Protein AF-A0A949RMT4-F1 (afdb_monomer_lite)

Sequence (188 aa):
MAARWTTPDASTPVYKAIRMYRNYDGAKSTFGETSVSAAGPNPDDVSVFASTRAYDGALTVMVISKYTGGNTPVTVNLEHFAASGAARVYQLSASNAITRLADVTVSGGTLSTVAPSPSVTLFIVPPASRCDCNRDGAVNVLDVQRLVNVVLGVSPPLGTEDLNRDGRADVVDLQMLVNVVLGGTCPE

Foldseek 3Di:
DDQDPDQDDCQALVNQVVCQAQPLPVPRDGAADAWDDDDDPDVCQKDKTWHAHPPQRKIKIKIWGADAFDKDKDKDAADPFAFFAWWWKWKDDPVSDTDTDDTFGQDPRMTIDIHGPGMIMMTTTGGDALCPQVRNRDLAVVSLVSLVCCQVVVDPGPPSQPQVPPPDRHVVSSVQSVVVNVPDDRDD

pLDDT: mean 93.49, std 5.09, range [68.38, 98.62]

Radius of gyration: 19.49 Å; chains: 1; bounding box: 44×31×62 Å

Structure (mmCIF, N/CA/C/O backbone):
data_AF-A0A949RMT4-F1
#
_entry.id   AF-A0A949RMT4-F1
#
loop_
_atom_site.group_PDB
_atom_site.id
_atom_site.type_symbol
_atom_site.label_atom_id
_atom_site.label_alt_id
_atom_site.label_comp_id
_atom_site.label_asym_id
_atom_site.label_entity_id
_atom_site.label_seq_id
_atom_site.pdbx_PDB_ins_code
_atom_site.Cartn_x
_atom_site.Cartn_y
_atom_site.Cartn_z
_atom_site.occupancy
_atom_site.B_iso_or_equiv
_atom_site.auth_seq_id
_atom_site.auth_comp_id
_atom_site.auth_asym_id
_atom_site.auth_atom_id
_atom_site.pdbx_PDB_model_num
ATOM 1 N N . MET A 1 1 ? -10.894 0.781 -23.434 1.00 93.06 1 MET A N 1
ATOM 2 C CA . MET A 1 1 ? -10.212 -0.534 -23.512 1.00 93.06 1 MET A CA 1
ATOM 3 C C . MET A 1 1 ? -8.874 -0.350 -24.216 1.00 93.06 1 MET A C 1
ATOM 5 O O . MET A 1 1 ? -8.796 0.514 -25.078 1.00 93.06 1 MET A O 1
ATOM 9 N N . ALA A 1 2 ? -7.850 -1.130 -23.861 1.00 96.94 2 ALA A N 1
ATOM 10 C CA . ALA A 1 2 ? -6.554 -1.157 -24.545 1.00 96.94 2 ALA A CA 1
ATOM 11 C C . ALA A 1 2 ? -6.022 -2.600 -24.605 1.00 96.94 2 ALA A C 1
ATOM 13 O O . ALA A 1 2 ? -6.287 -3.382 -23.692 1.00 96.94 2 ALA A O 1
ATOM 14 N N . ALA A 1 3 ? -5.271 -2.944 -25.654 1.00 97.06 3 ALA A N 1
ATOM 15 C CA . ALA A 1 3 ? -4.616 -4.242 -25.814 1.00 97.06 3 ALA A CA 1
ATOM 16 C C . ALA A 1 3 ? -3.168 -4.035 -26.279 1.00 97.06 3 ALA A C 1
ATOM 18 O O . ALA A 1 3 ? -2.927 -3.383 -27.294 1.00 97.06 3 ALA A O 1
ATOM 19 N N . ARG A 1 4 ? -2.197 -4.574 -25.531 1.00 97.38 4 ARG A N 1
ATOM 20 C CA . ARG A 1 4 ? -0.781 -4.541 -25.926 1.00 97.38 4 ARG A CA 1
ATOM 21 C C . ARG A 1 4 ? -0.531 -5.572 -27.026 1.00 97.38 4 ARG A C 1
ATOM 23 O O . ARG A 1 4 ? -0.957 -6.717 -26.901 1.00 97.38 4 ARG A O 1
ATOM 30 N N . TRP A 1 5 ? 0.230 -5.191 -28.046 1.00 96.19 5 TRP A N 1
ATOM 31 C CA . TRP A 1 5 ? 0.699 -6.102 -29.086 1.00 96.19 5 TRP A CA 1
ATOM 32 C C . TRP A 1 5 ? 2.196 -6.402 -28.909 1.00 96.19 5 TRP A C 1
ATOM 34 O O . TRP A 1 5 ? 3.019 -5.503 -29.048 1.00 96.19 5 TRP A O 1
ATOM 44 N N . THR A 1 6 ? 2.638 -7.617 -28.584 1.00 96.56 6 THR A N 1
ATOM 45 C CA . THR A 1 6 ? 1.933 -8.833 -28.120 1.00 96.56 6 THR A CA 1
ATOM 46 C C . THR A 1 6 ? 2.068 -8.986 -26.591 1.00 96.56 6 THR A C 1
ATOM 48 O O . THR A 1 6 ? 2.342 -8.010 -25.887 1.00 96.56 6 THR A O 1
ATOM 51 N N . THR A 1 7 ? 1.887 -10.187 -26.031 1.00 97.81 7 THR A N 1
ATOM 52 C CA . THR A 1 7 ? 2.234 -10.476 -24.628 1.00 97.81 7 THR A CA 1
ATOM 53 C C . THR A 1 7 ? 3.760 -10.458 -24.449 1.00 97.81 7 THR A C 1
ATOM 55 O O . THR A 1 7 ? 4.452 -11.182 -25.163 1.00 97.81 7 THR A O 1
ATOM 58 N N . PRO A 1 8 ? 4.316 -9.644 -23.531 1.00 98.06 8 PRO A N 1
ATOM 59 C CA . PRO A 1 8 ? 5.750 -9.648 -23.258 1.00 98.06 8 PRO A CA 1
ATOM 60 C C . PRO A 1 8 ? 6.163 -10.946 -22.555 1.00 98.06 8 PRO A C 1
ATOM 62 O O . PRO A 1 8 ? 5.409 -11.476 -21.739 1.00 98.06 8 PRO A O 1
ATOM 65 N N . ASP A 1 9 ? 7.377 -11.420 -22.829 1.00 98.19 9 ASP A N 1
ATOM 66 C CA . ASP A 1 9 ? 7.942 -12.588 -22.153 1.00 98.19 9 ASP A CA 1
ATOM 67 C C . ASP A 1 9 ? 8.062 -12.355 -20.634 1.00 98.19 9 ASP A C 1
ATOM 69 O O . ASP A 1 9 ? 8.428 -11.260 -20.187 1.00 98.19 9 ASP A O 1
ATOM 73 N N . ALA A 1 10 ? 7.762 -13.385 -19.836 1.00 97.25 10 ALA A N 1
ATOM 74 C CA . ALA A 1 10 ? 7.684 -13.295 -18.378 1.00 97.25 10 ALA A CA 1
ATOM 75 C C . ALA A 1 10 ? 9.013 -12.902 -17.708 1.00 97.25 10 ALA A C 1
ATOM 77 O O . ALA A 1 10 ? 9.020 -12.304 -16.624 1.00 97.25 10 ALA A O 1
ATOM 78 N N . SER A 1 11 ? 10.142 -13.192 -18.358 1.00 97.56 11 SER A N 1
ATOM 79 C CA . SER A 1 11 ? 11.469 -12.815 -17.875 1.00 97.56 11 SER A CA 1
ATOM 80 C C . SER A 1 11 ? 11.742 -11.314 -17.996 1.00 97.56 11 SER A C 1
ATOM 82 O O . SER A 1 11 ? 12.618 -10.808 -17.303 1.00 97.56 11 SER A O 1
ATOM 84 N N . THR A 1 12 ? 10.973 -10.561 -18.788 1.00 98.06 12 THR A N 1
ATOM 85 C CA . THR A 1 12 ? 11.257 -9.147 -19.089 1.00 98.06 12 THR A CA 1
ATOM 86 C C . THR A 1 12 ? 10.773 -8.178 -18.001 1.00 98.06 12 THR A C 1
ATOM 88 O O . THR A 1 12 ? 9.805 -8.470 -17.287 1.00 98.06 12 THR A O 1
ATOM 91 N N . PRO A 1 13 ? 11.375 -6.977 -17.897 1.00 97.44 13 PRO A N 1
ATOM 92 C CA . PRO A 1 13 ? 10.864 -5.920 -17.025 1.00 97.44 13 PRO A CA 1
ATOM 93 C C . PRO A 1 13 ? 9.514 -5.377 -17.508 1.00 97.44 13 PRO A C 1
ATOM 95 O O . PRO A 1 13 ? 8.712 -4.937 -16.694 1.00 97.44 13 PRO A O 1
ATOM 98 N N . VAL A 1 14 ? 9.202 -5.467 -18.807 1.00 97.75 14 VAL A N 1
ATOM 99 C CA . VAL A 1 14 ? 7.908 -5.023 -19.356 1.00 97.75 14 VAL A CA 1
ATOM 100 C C . VAL A 1 14 ? 6.756 -5.878 -18.825 1.00 97.75 14 VAL A C 1
ATOM 102 O O . VAL A 1 14 ? 5.723 -5.343 -18.423 1.00 97.75 14 VAL A O 1
ATOM 105 N N . TYR A 1 15 ? 6.936 -7.201 -18.760 1.00 98.50 15 TYR A N 1
ATOM 106 C CA . TYR A 1 15 ? 5.961 -8.090 -18.124 1.00 98.50 15 TYR A CA 1
ATOM 107 C C . TYR A 1 15 ? 5.759 -7.736 -16.645 1.00 98.50 15 TYR A C 1
ATOM 109 O O . TYR A 1 15 ? 4.629 -7.665 -16.157 1.00 98.50 15 TYR A O 1
ATOM 117 N N . LYS A 1 16 ? 6.854 -7.438 -15.936 1.00 98.56 16 LYS A N 1
ATOM 118 C CA . LYS A 1 16 ? 6.811 -7.051 -14.521 1.00 98.56 16 LYS A CA 1
ATOM 119 C C . LYS A 1 16 ? 6.171 -5.680 -14.305 1.00 98.56 16 LYS A C 1
ATOM 121 O O . LYS A 1 16 ? 5.416 -5.531 -13.355 1.00 98.56 16 LYS A O 1
ATOM 126 N N . ALA A 1 17 ? 6.364 -4.724 -15.210 1.00 98.19 17 ALA A N 1
ATOM 127 C CA . ALA A 1 17 ? 5.697 -3.425 -15.159 1.00 98.19 17 ALA A CA 1
ATOM 128 C C . ALA A 1 17 ? 4.166 -3.565 -15.250 1.00 98.19 17 ALA A C 1
ATOM 130 O O . ALA A 1 17 ? 3.442 -2.916 -14.502 1.00 98.19 17 ALA A O 1
ATOM 131 N N . ILE A 1 18 ? 3.656 -4.474 -16.090 1.00 98.44 18 ILE A N 1
ATOM 132 C CA . ILE A 1 18 ? 2.216 -4.787 -16.131 1.00 98.44 18 ILE A CA 1
ATOM 133 C C . ILE A 1 18 ? 1.780 -5.485 -14.833 1.00 98.44 18 ILE A C 1
ATOM 135 O O . ILE A 1 18 ? 0.721 -5.170 -14.282 1.00 98.44 18 ILE A O 1
ATOM 139 N N . ARG A 1 19 ? 2.602 -6.398 -14.295 1.00 98.38 19 ARG A N 1
ATOM 140 C CA . ARG A 1 19 ? 2.330 -7.019 -12.989 1.00 98.38 19 ARG A CA 1
ATOM 141 C C . ARG A 1 19 ? 2.292 -6.012 -11.844 1.00 98.38 19 ARG A C 1
ATOM 143 O O . ARG A 1 19 ? 1.463 -6.212 -10.967 1.00 98.38 19 ARG A O 1
ATOM 150 N N . MET A 1 20 ? 3.067 -4.925 -11.865 1.00 98.56 20 MET A N 1
ATOM 151 C CA . MET A 1 20 ? 2.977 -3.875 -10.835 1.00 98.56 20 MET A CA 1
ATOM 152 C C . MET A 1 20 ? 1.542 -3.341 -10.673 1.00 98.56 20 MET A C 1
ATOM 154 O O . MET A 1 20 ? 1.135 -3.017 -9.565 1.00 98.56 20 MET A O 1
ATOM 158 N N . TYR A 1 21 ? 0.737 -3.324 -11.741 1.00 98.62 21 TYR A N 1
ATOM 159 C CA . TYR A 1 21 ? -0.667 -2.901 -11.678 1.00 98.62 21 TYR A CA 1
ATOM 160 C C . TYR A 1 21 ? -1.663 -4.024 -11.360 1.00 98.62 21 TYR A C 1
ATOM 162 O O . TYR A 1 21 ? -2.781 -3.751 -10.925 1.00 98.62 21 TYR A O 1
ATOM 170 N N . ARG A 1 22 ? -1.325 -5.287 -11.636 1.00 98.12 22 ARG A N 1
ATOM 171 C CA . ARG A 1 22 ? -2.319 -6.380 -11.705 1.00 98.12 22 ARG A CA 1
ATOM 172 C C . ARG A 1 22 ? -2.001 -7.604 -10.851 1.00 98.12 22 ARG A C 1
ATOM 174 O O . ARG A 1 22 ? -2.862 -8.470 -10.729 1.00 98.12 22 ARG A O 1
ATOM 181 N N . ASN A 1 23 ? -0.772 -7.727 -10.357 1.00 98.31 23 ASN A N 1
ATOM 182 C CA . ASN A 1 23 ? -0.299 -8.840 -9.538 1.00 98.31 23 ASN A CA 1
ATOM 183 C C . ASN A 1 23 ? 1.094 -8.531 -8.945 1.00 98.31 23 ASN A C 1
ATOM 185 O O . ASN A 1 23 ? 2.072 -9.232 -9.241 1.00 98.31 23 ASN A O 1
ATOM 189 N N . TYR A 1 24 ? 1.211 -7.438 -8.187 1.00 98.06 24 TYR A N 1
ATOM 190 C CA . TYR A 1 24 ? 2.506 -6.958 -7.683 1.00 98.06 24 TYR A CA 1
ATOM 191 C C . TYR A 1 24 ? 3.092 -7.861 -6.585 1.00 98.06 24 TYR A C 1
ATOM 193 O O . TYR A 1 24 ? 4.302 -7.888 -6.390 1.00 98.06 24 TYR A O 1
ATOM 201 N N . ASP A 1 25 ? 2.252 -8.631 -5.894 1.00 97.75 25 ASP A N 1
ATOM 202 C CA . ASP A 1 25 ? 2.615 -9.482 -4.757 1.00 97.75 25 ASP A CA 1
ATOM 203 C C . ASP A 1 25 ? 2.610 -10.986 -5.073 1.00 97.75 25 ASP A C 1
ATOM 205 O O . ASP A 1 25 ? 2.971 -11.797 -4.226 1.00 97.75 25 ASP A O 1
ATOM 209 N N . GLY A 1 26 ? 2.196 -11.382 -6.279 1.00 97.25 26 GLY A N 1
ATOM 210 C CA . GLY A 1 26 ? 1.993 -12.789 -6.636 1.00 97.25 26 GLY A CA 1
ATOM 211 C C . GLY A 1 26 ? 0.638 -13.361 -6.196 1.00 97.25 26 GLY A C 1
ATOM 212 O O . GLY A 1 26 ? 0.245 -14.403 -6.721 1.00 97.25 26 GLY A O 1
ATOM 213 N N . ALA A 1 27 ? -0.103 -12.662 -5.333 1.00 97.50 27 ALA A N 1
ATOM 214 C CA . ALA A 1 27 ? -1.411 -13.049 -4.805 1.00 97.50 27 ALA A CA 1
ATOM 215 C C . ALA A 1 27 ? -2.586 -12.390 -5.552 1.00 97.50 27 ALA A C 1
ATOM 217 O O . ALA A 1 27 ? -3.735 -12.517 -5.137 1.00 97.50 27 ALA A O 1
ATOM 218 N N . LYS A 1 28 ? -2.312 -11.751 -6.700 1.00 96.94 28 LYS A N 1
ATOM 219 C CA . LYS A 1 28 ? -3.282 -11.041 -7.553 1.00 96.94 28 LYS A CA 1
ATOM 220 C C . LYS A 1 28 ? -3.857 -9.771 -6.924 1.00 96.94 28 LYS A C 1
ATOM 222 O O . LYS A 1 28 ? -4.884 -9.296 -7.404 1.00 96.94 28 LYS A O 1
ATOM 227 N N . SER A 1 29 ? -3.189 -9.181 -5.932 1.00 97.62 29 SER A N 1
ATOM 228 C CA . SER A 1 29 ? -3.526 -7.815 -5.532 1.00 97.62 29 SER A CA 1
ATOM 229 C C . SER A 1 29 ? -3.230 -6.845 -6.677 1.00 97.62 29 SER A C 1
ATOM 231 O O . SER A 1 29 ? -2.297 -7.040 -7.469 1.00 97.62 29 SER A O 1
ATOM 233 N N . THR A 1 30 ? -4.040 -5.793 -6.783 1.00 98.12 30 THR A N 1
ATOM 234 C CA . THR A 1 30 ? -4.034 -4.889 -7.940 1.00 98.12 30 THR A CA 1
ATOM 235 C C . THR A 1 30 ? -3.900 -3.436 -7.516 1.00 98.12 30 THR A C 1
ATOM 237 O O . THR A 1 30 ? -4.178 -3.083 -6.374 1.00 98.12 30 THR A O 1
ATOM 240 N N . PHE A 1 31 ? -3.506 -2.577 -8.449 1.00 98.50 31 PHE A N 1
ATOM 241 C CA . PHE A 1 31 ? -3.733 -1.138 -8.334 1.00 98.50 31 PHE A CA 1
ATOM 242 C C . PHE A 1 31 ? -5.235 -0.853 -8.153 1.00 98.50 31 PHE A C 1
ATOM 244 O O . PHE A 1 31 ? -6.064 -1.695 -8.527 1.00 98.50 31 PHE A O 1
ATOM 251 N N . GLY A 1 32 ? -5.569 0.291 -7.560 1.00 98.00 32 GLY A N 1
ATOM 252 C CA . GLY A 1 32 ? -6.955 0.713 -7.370 1.00 98.00 32 GLY A CA 1
ATOM 253 C C . GLY A 1 32 ? -7.668 1.027 -8.687 1.00 98.00 32 GLY A C 1
ATOM 254 O O . GLY A 1 32 ? -7.055 1.310 -9.719 1.00 98.00 32 GLY A O 1
ATOM 255 N N . GLU A 1 33 ? -8.990 0.929 -8.653 1.00 97.94 33 GLU A N 1
ATOM 256 C CA . GLU A 1 33 ? -9.868 1.116 -9.808 1.00 97.94 33 GLU A CA 1
ATOM 257 C C . GLU A 1 33 ? -10.418 2.542 -9.942 1.00 97.94 33 GLU A C 1
ATOM 259 O O . GLU A 1 33 ? -10.823 2.930 -11.038 1.00 97.94 33 GLU A O 1
ATOM 264 N N . THR A 1 34 ? -10.383 3.343 -8.872 1.00 98.25 34 THR A N 1
ATOM 265 C CA . THR A 1 34 ? -10.874 4.727 -8.887 1.00 98.25 34 THR A CA 1
ATOM 266 C C . THR A 1 34 ? -9.702 5.701 -8.900 1.00 98.25 34 THR A C 1
ATOM 268 O O . THR A 1 34 ? -9.051 5.919 -7.882 1.00 98.25 34 THR A O 1
ATOM 271 N N . SER A 1 35 ? -9.405 6.287 -10.062 1.00 98.44 35 SER A N 1
ATOM 272 C CA . SER A 1 35 ? -8.315 7.262 -10.201 1.00 98.44 35 SER A CA 1
ATOM 273 C C . SER A 1 35 ? -8.563 8.497 -9.335 1.00 98.44 35 SER A C 1
ATOM 275 O O . SER A 1 35 ? -9.662 9.047 -9.335 1.00 98.44 35 SER A O 1
ATOM 277 N N . VAL A 1 36 ? -7.514 8.975 -8.670 1.00 98.38 36 VAL A N 1
ATOM 278 C CA . VAL A 1 36 ? -7.513 10.254 -7.945 1.00 98.38 36 VAL A CA 1
ATOM 279 C C . VAL A 1 36 ? -6.396 11.154 -8.471 1.00 98.38 36 VAL A C 1
ATOM 281 O O . VAL A 1 36 ? -5.530 10.705 -9.223 1.00 98.38 36 VAL A O 1
ATOM 284 N N . SER A 1 37 ? -6.441 12.441 -8.122 1.00 98.06 37 SER A N 1
ATOM 285 C CA . SER A 1 37 ? -5.422 13.403 -8.554 1.00 98.06 37 SER A CA 1
ATOM 286 C C . SER A 1 37 ? -4.042 13.010 -8.019 1.00 98.06 37 SER A C 1
ATOM 288 O O . SER A 1 37 ? -3.888 12.731 -6.832 1.00 98.06 37 SER A O 1
ATOM 290 N N . ALA A 1 38 ? -3.041 13.005 -8.897 1.00 97.56 38 ALA A N 1
ATOM 291 C CA . ALA A 1 38 ? -1.638 12.839 -8.547 1.00 97.56 38 ALA A CA 1
ATOM 292 C C . ALA A 1 38 ? -0.798 13.753 -9.440 1.00 97.56 38 ALA A C 1
ATOM 294 O O . ALA A 1 38 ? -0.887 13.682 -10.666 1.00 97.56 38 ALA A O 1
ATOM 295 N N . ALA A 1 39 ? 0.018 14.602 -8.824 1.00 95.12 39 ALA A N 1
ATOM 296 C CA . ALA A 1 39 ? 0.906 15.523 -9.519 1.00 95.12 39 ALA A CA 1
ATOM 297 C C . ALA A 1 39 ? 2.355 15.284 -9.084 1.00 95.12 39 ALA A C 1
ATOM 299 O O . ALA A 1 39 ? 2.635 15.056 -7.909 1.00 95.12 39 ALA A O 1
ATOM 300 N N . GLY A 1 40 ? 3.271 15.332 -10.050 1.00 90.25 40 GLY A N 1
A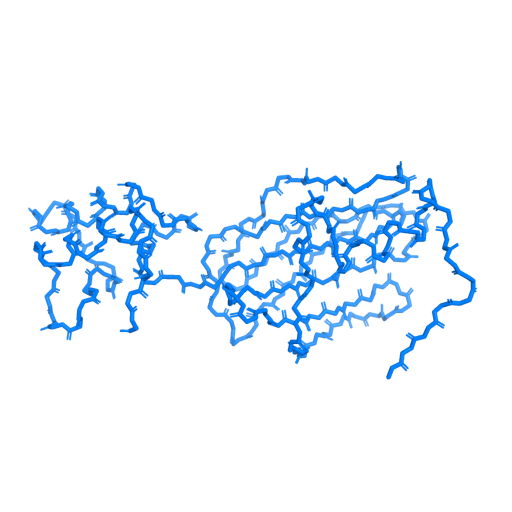TOM 301 C CA . GLY A 1 40 ? 4.716 15.298 -9.836 1.00 90.25 40 GLY A CA 1
ATOM 302 C C . GLY A 1 40 ? 5.378 16.553 -10.416 1.00 90.25 40 GLY A C 1
ATOM 303 O O . GLY A 1 40 ? 4.739 17.271 -11.184 1.00 90.25 40 GLY A O 1
ATOM 304 N N . PRO A 1 41 ? 6.649 16.829 -10.076 1.00 89.44 41 PRO A N 1
ATOM 305 C CA . PRO A 1 41 ? 7.330 18.058 -10.486 1.00 89.44 41 PRO A CA 1
ATOM 306 C C . PRO A 1 41 ? 7.597 18.122 -11.998 1.00 89.44 41 PRO A C 1
ATOM 308 O O . PRO A 1 41 ? 7.384 19.163 -12.612 1.00 89.44 41 PRO A O 1
ATOM 311 N N . ASN A 1 42 ? 8.049 17.014 -12.597 1.00 94.00 42 ASN A N 1
ATOM 312 C CA . ASN A 1 42 ? 8.307 16.893 -14.030 1.00 94.00 42 ASN A CA 1
ATOM 313 C C . ASN A 1 42 ? 8.039 15.447 -14.494 1.00 94.00 42 ASN A C 1
ATOM 315 O O . ASN A 1 42 ? 8.778 14.550 -14.080 1.00 94.00 42 ASN A O 1
ATOM 319 N N . PRO A 1 43 ? 7.035 15.187 -15.355 1.00 94.69 43 PRO A N 1
ATOM 320 C CA . PRO A 1 43 ? 6.723 13.840 -15.830 1.00 94.69 43 PRO A CA 1
ATOM 321 C C . PRO A 1 43 ? 7.824 13.207 -16.688 1.00 94.69 43 PRO A C 1
ATOM 323 O O . PRO A 1 43 ? 7.824 11.977 -16.812 1.00 94.69 43 PRO A O 1
ATOM 326 N N . ASP A 1 44 ? 8.750 13.990 -17.251 1.00 94.25 44 ASP A N 1
ATOM 327 C CA . ASP A 1 44 ? 9.900 13.469 -18.003 1.00 94.25 44 ASP A CA 1
ATOM 328 C C . ASP A 1 44 ? 10.908 12.768 -17.087 1.00 94.25 44 ASP A C 1
ATOM 330 O O . ASP A 1 44 ? 11.480 11.750 -17.473 1.00 94.25 44 ASP A O 1
ATOM 334 N N . ASP A 1 45 ? 11.037 13.245 -15.847 1.00 93.75 45 ASP A N 1
ATOM 335 C CA . ASP A 1 45 ? 11.931 12.683 -14.833 1.00 93.75 45 ASP A CA 1
ATOM 336 C C . ASP A 1 45 ? 11.207 11.693 -13.914 1.00 93.75 45 ASP A C 1
ATOM 338 O O . ASP A 1 45 ? 11.718 10.614 -13.608 1.00 93.75 45 ASP A O 1
ATOM 342 N N . VAL A 1 46 ? 10.000 12.050 -13.461 1.00 93.75 46 VAL A N 1
ATOM 343 C CA . VAL A 1 46 ? 9.193 11.250 -12.536 1.00 93.75 46 VAL A CA 1
ATOM 344 C C . VAL A 1 46 ? 7.717 11.325 -12.908 1.00 93.75 46 VAL A C 1
ATOM 346 O O . VAL A 1 46 ? 7.094 12.380 -12.832 1.00 93.75 46 VAL A O 1
ATOM 349 N N . SER A 1 47 ? 7.114 10.186 -13.250 1.00 95.94 47 SER A N 1
ATOM 350 C CA . SER A 1 47 ? 5.658 10.089 -13.440 1.00 95.94 47 SER A CA 1
ATOM 351 C C . SER A 1 47 ? 4.987 9.497 -12.205 1.00 95.94 47 SER A C 1
ATOM 353 O O . SER A 1 47 ? 5.504 8.539 -11.629 1.00 95.94 47 SER A O 1
ATOM 355 N N . VAL A 1 48 ? 3.827 10.035 -11.824 1.00 97.19 48 VAL A N 1
ATOM 356 C CA . VAL A 1 48 ? 3.064 9.585 -10.653 1.00 97.19 48 VAL A CA 1
ATOM 357 C C . VAL A 1 48 ? 1.614 9.319 -11.042 1.00 97.19 48 VAL A C 1
ATOM 359 O O . VAL A 1 48 ? 1.020 10.095 -11.785 1.00 97.19 48 VAL A O 1
ATOM 362 N N . PHE A 1 49 ? 1.048 8.230 -10.531 1.00 98.38 49 PHE A N 1
ATOM 363 C CA . PHE A 1 49 ? -0.364 7.878 -10.683 1.00 98.38 49 PHE A CA 1
ATOM 364 C C . PHE A 1 49 ? -0.916 7.432 -9.334 1.00 98.38 49 PHE A C 1
ATOM 366 O O . PHE A 1 49 ? -0.223 6.725 -8.605 1.00 98.38 49 PHE A O 1
ATOM 373 N N . ALA A 1 50 ? -2.157 7.790 -9.010 1.00 98.50 50 ALA A N 1
ATOM 374 C CA . ALA A 1 50 ? -2.796 7.359 -7.773 1.00 98.50 50 ALA A CA 1
ATOM 375 C C . ALA A 1 50 ? -4.248 6.929 -7.997 1.00 98.50 50 ALA A C 1
ATOM 377 O O . ALA A 1 50 ? -4.947 7.451 -8.867 1.00 98.50 50 ALA A O 1
ATOM 378 N N . SER A 1 51 ? -4.705 5.977 -7.191 1.00 98.56 51 SER A N 1
ATOM 379 C CA . SER A 1 51 ? -6.091 5.510 -7.195 1.00 98.56 51 SER A CA 1
ATOM 380 C C . SER A 1 51 ? -6.494 4.952 -5.840 1.00 98.56 51 SER A C 1
ATOM 382 O O . SER A 1 51 ? -5.671 4.329 -5.168 1.00 98.56 51 SER A O 1
ATOM 384 N N . THR A 1 52 ? -7.762 5.090 -5.478 1.00 97.81 52 THR A N 1
ATOM 385 C CA . THR A 1 52 ? -8.357 4.343 -4.369 1.00 97.81 52 THR A CA 1
ATOM 386 C C . THR A 1 52 ? -8.847 2.977 -4.842 1.00 97.81 52 THR A C 1
ATOM 388 O O . THR A 1 52 ? -9.190 2.784 -6.016 1.00 97.81 52 THR A O 1
ATOM 391 N N . ARG A 1 53 ? -8.823 2.012 -3.922 1.00 96.56 53 ARG A N 1
ATOM 392 C CA . ARG A 1 53 ? -9.161 0.610 -4.162 1.00 96.56 53 ARG A CA 1
ATOM 393 C C . ARG A 1 53 ? -10.348 0.186 -3.305 1.00 96.56 53 ARG A C 1
ATOM 395 O O . ARG A 1 53 ? -10.287 0.281 -2.086 1.00 96.56 53 ARG A O 1
ATOM 402 N N . ALA A 1 54 ? -11.419 -0.299 -3.924 1.00 92.94 54 ALA A N 1
ATOM 403 C CA . ALA A 1 54 ? -12.710 -0.475 -3.260 1.00 92.94 54 ALA A CA 1
ATOM 404 C C . ALA A 1 54 ? -12.727 -1.568 -2.187 1.00 92.94 54 ALA A C 1
ATOM 406 O O . ALA A 1 54 ? -13.431 -1.425 -1.194 1.00 92.94 54 ALA A O 1
ATOM 407 N N . TYR A 1 55 ? -11.989 -2.667 -2.372 1.00 88.88 55 TYR A N 1
ATOM 408 C CA . TYR A 1 55 ? -12.131 -3.830 -1.487 1.00 88.88 55 TYR A CA 1
ATOM 409 C C . TYR A 1 55 ? -11.470 -3.656 -0.113 1.00 88.88 55 TYR A C 1
ATOM 411 O O . TYR A 1 55 ? -11.829 -4.370 0.818 1.00 88.88 55 TYR A O 1
ATOM 419 N N . ASP A 1 56 ? -10.493 -2.756 0.016 1.00 88.44 56 ASP A N 1
ATOM 420 C CA . ASP A 1 56 ? -9.789 -2.481 1.275 1.00 88.44 56 ASP A CA 1
ATOM 421 C C . ASP A 1 56 ? -9.607 -0.985 1.570 1.00 88.44 56 ASP A C 1
ATOM 423 O O . ASP A 1 56 ? -8.949 -0.620 2.542 1.00 88.44 56 ASP A O 1
ATOM 427 N N . GLY A 1 57 ? -10.166 -0.110 0.730 1.00 90.50 57 GLY A N 1
ATOM 428 C CA . GLY A 1 57 ? -10.071 1.343 0.861 1.00 90.50 57 GLY A CA 1
ATOM 429 C C . GLY A 1 57 ? -8.659 1.906 0.678 1.00 90.50 57 GLY A C 1
ATOM 430 O O . GLY A 1 57 ? -8.450 3.094 0.921 1.00 90.50 57 GLY A O 1
ATOM 431 N N . ALA A 1 58 ? -7.678 1.091 0.273 1.00 94.69 58 ALA A N 1
ATOM 432 C CA . ALA A 1 58 ? -6.292 1.529 0.184 1.00 94.69 58 ALA A CA 1
ATOM 433 C C . ALA A 1 58 ? -6.092 2.559 -0.934 1.00 94.69 58 ALA A C 1
ATOM 435 O O . ALA A 1 58 ? -6.630 2.426 -2.038 1.00 94.69 58 ALA A O 1
ATOM 436 N N . LEU A 1 59 ? -5.247 3.553 -0.670 1.00 97.50 59 LEU A N 1
ATOM 437 C CA . LEU A 1 59 ? -4.704 4.435 -1.692 1.00 97.50 59 LEU A CA 1
ATOM 438 C C . LEU A 1 59 ? -3.447 3.786 -2.275 1.00 97.50 59 LEU A C 1
ATOM 440 O O . LEU A 1 59 ? -2.448 3.581 -1.583 1.00 97.50 59 LEU A O 1
ATOM 444 N N . THR A 1 60 ? -3.481 3.464 -3.564 1.00 98.31 60 THR A N 1
ATOM 445 C CA . THR A 1 60 ? -2.319 2.952 -4.290 1.00 98.31 60 THR A CA 1
ATOM 446 C C . THR A 1 60 ? -1.662 4.078 -5.074 1.00 98.31 60 THR A C 1
ATOM 448 O O . THR A 1 60 ? -2.319 4.701 -5.906 1.00 98.31 60 THR A O 1
ATOM 451 N N . VAL A 1 61 ? -0.368 4.313 -4.851 1.00 98.25 61 VAL A N 1
ATOM 452 C CA . VAL A 1 61 ? 0.414 5.362 -5.525 1.00 98.25 61 VAL A CA 1
ATOM 453 C C . VAL A 1 61 ? 1.573 4.724 -6.282 1.00 98.25 61 VAL A C 1
ATOM 455 O O . VAL A 1 61 ? 2.435 4.084 -5.687 1.00 98.25 61 VAL A O 1
ATOM 458 N N . MET A 1 62 ? 1.599 4.894 -7.599 1.00 98.25 62 MET A N 1
ATOM 459 C CA . MET A 1 62 ? 2.678 4.449 -8.474 1.00 98.25 62 MET A CA 1
ATOM 460 C C . MET A 1 62 ? 3.612 5.622 -8.759 1.00 98.25 62 MET A C 1
ATOM 462 O O . MET A 1 62 ? 3.170 6.629 -9.301 1.00 98.25 62 MET A O 1
ATOM 466 N N . VAL A 1 63 ? 4.897 5.476 -8.450 1.00 97.00 63 VAL A N 1
ATOM 467 C CA . VAL A 1 63 ? 5.955 6.447 -8.759 1.00 97.00 63 VAL A CA 1
ATOM 468 C C . VAL A 1 63 ? 6.958 5.796 -9.705 1.00 97.00 63 VAL A C 1
ATOM 470 O O . VAL A 1 63 ? 7.510 4.738 -9.410 1.00 97.00 63 VAL A O 1
ATOM 473 N N . ILE A 1 64 ? 7.202 6.424 -10.851 1.00 96.38 64 ILE A N 1
ATOM 474 C CA . ILE A 1 64 ? 8.116 5.937 -11.887 1.00 96.38 64 ILE A CA 1
ATOM 475 C C . ILE A 1 64 ? 9.279 6.915 -11.989 1.00 96.38 64 ILE A C 1
ATOM 477 O O . ILE A 1 64 ? 9.096 8.007 -12.519 1.00 96.38 64 ILE A O 1
ATOM 481 N N . SER A 1 65 ? 10.458 6.516 -11.514 1.00 95.50 65 SER A N 1
ATOM 482 C CA . SER A 1 65 ? 11.702 7.265 -11.693 1.00 95.50 65 SER A CA 1
ATOM 483 C C . SER A 1 65 ? 12.318 6.921 -13.048 1.00 95.50 65 SER A C 1
ATOM 485 O O . SER A 1 65 ? 12.667 5.765 -13.306 1.00 95.50 65 SER A O 1
ATOM 487 N N . LYS A 1 66 ? 12.424 7.931 -13.915 1.00 95.25 66 LYS A N 1
ATOM 488 C CA . LYS A 1 66 ? 12.977 7.854 -15.277 1.00 95.25 66 LYS A CA 1
ATOM 489 C C . LYS A 1 66 ? 14.377 8.449 -15.385 1.00 95.25 66 LYS A C 1
ATOM 491 O O . LYS A 1 66 ? 14.938 8.470 -16.480 1.00 95.25 66 LYS A O 1
ATOM 496 N N . TYR A 1 67 ? 14.945 8.908 -14.269 1.00 94.00 67 TYR A N 1
ATOM 497 C CA . TYR A 1 67 ? 16.360 9.246 -14.214 1.00 94.00 67 TYR A CA 1
ATOM 498 C C . TYR A 1 67 ? 17.197 8.083 -14.773 1.00 94.00 67 TYR A C 1
ATOM 500 O O . TYR A 1 67 ? 16.780 6.923 -14.768 1.00 94.00 67 TYR A O 1
ATOM 508 N N . THR A 1 68 ? 18.388 8.403 -15.274 1.00 91.38 68 THR A N 1
ATOM 509 C CA . THR A 1 68 ? 19.321 7.424 -15.860 1.00 91.38 68 THR A CA 1
ATOM 510 C C . THR A 1 68 ? 20.505 7.103 -14.948 1.00 91.38 68 THR A C 1
ATOM 512 O O . THR A 1 68 ? 21.277 6.193 -15.239 1.00 91.38 68 THR A O 1
ATOM 515 N N . GLY A 1 69 ? 20.636 7.808 -13.819 1.00 91.62 69 GLY A N 1
ATOM 516 C CA . GLY A 1 69 ? 21.566 7.465 -12.746 1.00 91.62 69 GLY A CA 1
ATOM 517 C C . GLY A 1 69 ? 21.166 8.063 -11.399 1.00 91.62 69 GLY A C 1
ATOM 518 O O . GLY A 1 69 ? 20.280 8.914 -11.328 1.00 91.62 69 GLY A O 1
ATOM 519 N N . GLY A 1 70 ? 21.832 7.604 -10.339 1.00 90.81 70 GLY A N 1
ATOM 520 C CA . GLY A 1 70 ? 21.647 8.103 -8.977 1.00 90.81 70 GLY A CA 1
ATOM 521 C C . GLY A 1 70 ? 20.403 7.575 -8.259 1.00 90.81 70 GLY A C 1
ATOM 522 O O . GLY A 1 70 ? 19.691 6.697 -8.736 1.00 90.81 70 GLY A O 1
ATOM 523 N N . ASN A 1 71 ? 20.171 8.123 -7.072 1.00 91.75 71 ASN A N 1
ATOM 524 C CA . ASN A 1 71 ? 19.002 7.853 -6.249 1.00 91.75 71 ASN A CA 1
ATOM 525 C C . ASN A 1 71 ? 18.192 9.144 -6.123 1.00 91.75 71 ASN A C 1
ATOM 527 O O . ASN A 1 71 ? 18.763 10.206 -5.879 1.00 91.75 71 ASN A O 1
ATOM 531 N N . THR A 1 72 ? 16.874 9.045 -6.248 1.00 89.69 72 THR A N 1
ATOM 532 C CA . THR A 1 72 ? 15.963 10.188 -6.178 1.00 89.69 72 THR A CA 1
ATOM 533 C C . THR A 1 72 ? 15.209 10.143 -4.852 1.00 89.69 72 THR A C 1
ATOM 535 O O . THR A 1 72 ? 14.474 9.180 -4.613 1.00 89.69 72 THR A O 1
ATOM 538 N N . PRO A 1 73 ? 15.357 11.149 -3.973 1.00 94.25 73 PRO A N 1
ATOM 539 C CA . PRO A 1 73 ? 14.455 11.320 -2.842 1.00 94.25 73 PRO A CA 1
ATOM 540 C C . PRO A 1 73 ? 13.020 11.501 -3.344 1.00 94.25 73 PRO A C 1
ATOM 542 O O . PRO A 1 73 ? 12.762 12.320 -4.225 1.00 94.25 73 PRO A O 1
ATOM 545 N N . VAL A 1 74 ? 12.091 10.729 -2.793 1.00 93.94 74 VAL A N 1
ATOM 546 C CA . VAL A 1 74 ? 10.670 10.784 -3.131 1.00 93.94 74 VAL A CA 1
ATOM 547 C C . VAL A 1 74 ? 9.903 11.137 -1.870 1.00 93.94 74 VAL A C 1
ATOM 549 O O . VAL A 1 74 ? 9.916 10.373 -0.907 1.00 93.94 74 VAL A O 1
ATOM 552 N N . THR A 1 75 ? 9.205 12.266 -1.911 1.00 96.31 75 THR A N 1
ATOM 553 C CA . THR A 1 75 ? 8.234 12.667 -0.892 1.00 96.31 75 THR A CA 1
ATOM 554 C C . THR A 1 75 ? 6.856 12.670 -1.533 1.00 96.31 75 THR A C 1
ATOM 556 O O . THR A 1 75 ? 6.648 13.347 -2.540 1.00 96.31 75 THR A O 1
ATOM 559 N N . VAL A 1 76 ? 5.921 11.914 -0.964 1.00 96.44 76 VAL A N 1
ATOM 560 C CA . VAL A 1 76 ? 4.522 11.895 -1.400 1.00 96.44 76 VAL A CA 1
ATOM 561 C C . VAL A 1 76 ? 3.677 12.517 -0.299 1.00 96.44 76 VAL A C 1
ATOM 563 O O . VAL A 1 76 ? 3.672 12.030 0.831 1.00 96.44 76 VAL A O 1
ATOM 566 N N . ASN A 1 77 ? 2.966 13.585 -0.650 1.00 96.50 77 ASN A N 1
ATOM 567 C CA . ASN A 1 77 ? 2.005 14.247 0.223 1.00 96.50 77 ASN A CA 1
ATOM 568 C C . ASN A 1 77 ? 0.596 13.772 -0.132 1.00 96.50 77 ASN A C 1
ATOM 570 O O . ASN A 1 77 ? 0.211 13.761 -1.301 1.00 96.50 77 ASN A O 1
ATOM 574 N N . LEU A 1 78 ? -0.145 13.355 0.885 1.00 95.69 78 LEU A N 1
ATOM 575 C CA . LEU A 1 78 ? -1.493 12.821 0.806 1.00 95.69 78 LEU A CA 1
ATOM 576 C C . LEU A 1 78 ? -2.452 13.883 1.329 1.00 95.69 78 LEU A C 1
ATOM 578 O O . LEU A 1 78 ? -2.467 14.203 2.516 1.00 95.69 78 LEU A O 1
ATOM 582 N N . GLU A 1 79 ? -3.271 14.410 0.432 1.00 94.81 79 GLU A N 1
ATOM 583 C CA . GLU A 1 79 ? -4.341 15.338 0.774 1.00 94.81 79 GLU A CA 1
ATOM 584 C C . GLU A 1 79 ? -5.681 14.607 0.714 1.00 94.81 79 GLU A C 1
ATOM 586 O O . GLU A 1 79 ? -5.899 13.755 -0.149 1.00 94.81 79 GLU A O 1
ATOM 591 N N . HIS A 1 80 ? -6.580 14.925 1.648 1.00 92.38 80 HIS A N 1
ATOM 592 C CA . HIS A 1 80 ? -7.928 14.345 1.723 1.00 92.38 80 HIS A CA 1
ATOM 593 C C . HIS A 1 80 ? -7.981 12.809 1.826 1.00 92.38 80 HIS A C 1
ATOM 595 O O . HIS A 1 80 ? -9.014 12.202 1.548 1.00 92.38 80 HIS A O 1
ATOM 601 N N . PHE A 1 81 ? -6.895 12.180 2.280 1.00 93.31 81 PHE A N 1
ATOM 602 C CA . PHE A 1 81 ? -6.838 10.755 2.584 1.00 93.31 81 PHE A CA 1
ATOM 603 C C . PHE A 1 81 ? -6.295 10.558 3.999 1.00 93.31 81 PHE A C 1
ATOM 605 O O . PHE A 1 81 ? -5.123 10.821 4.273 1.00 93.31 81 PHE A O 1
ATOM 612 N N . ALA A 1 82 ? -7.154 10.102 4.910 1.00 89.12 82 ALA A N 1
ATOM 613 C CA . ALA A 1 82 ? -6.730 9.719 6.247 1.00 89.12 82 ALA A CA 1
ATOM 614 C C . ALA A 1 82 ? -6.039 8.354 6.158 1.00 89.12 82 ALA A C 1
ATOM 616 O O . ALA A 1 82 ? -6.709 7.333 6.054 1.00 89.12 82 ALA A O 1
ATOM 617 N N . ALA A 1 83 ? -4.709 8.344 6.158 1.00 89.06 83 ALA A N 1
ATOM 618 C CA . ALA A 1 83 ? -3.917 7.122 6.254 1.00 89.06 83 ALA A CA 1
ATOM 619 C C . ALA A 1 83 ? -3.766 6.693 7.722 1.00 89.06 83 ALA A C 1
ATOM 621 O O . ALA A 1 83 ? -3.637 7.557 8.592 1.00 89.06 83 ALA A O 1
ATOM 622 N N . SER A 1 84 ? -3.720 5.384 7.990 1.00 74.44 84 SER A N 1
ATOM 623 C CA . SER A 1 84 ? -3.150 4.868 9.245 1.00 74.44 84 SER A CA 1
ATOM 624 C C . SER A 1 84 ? -1.881 4.069 8.970 1.00 74.44 84 SER A C 1
ATOM 626 O O . SER A 1 84 ? -1.771 3.387 7.954 1.00 74.44 84 SER A O 1
ATOM 628 N N . GLY A 1 85 ? -0.914 4.164 9.880 1.00 81.69 85 GLY A N 1
ATOM 629 C CA . GLY A 1 85 ? 0.281 3.332 9.887 1.00 81.69 85 GLY A CA 1
ATOM 630 C C . GLY A 1 85 ? 1.240 3.517 8.714 1.00 81.69 85 GLY A C 1
ATOM 631 O O . GLY A 1 85 ? 1.511 4.624 8.244 1.00 81.69 85 GLY A O 1
ATOM 632 N N . ALA A 1 86 ? 1.840 2.404 8.293 1.00 90.88 86 ALA A N 1
ATOM 633 C CA . ALA A 1 86 ? 2.885 2.378 7.280 1.00 90.88 86 ALA A CA 1
ATOM 634 C C . ALA A 1 86 ? 2.355 1.960 5.900 1.00 90.88 86 ALA A C 1
ATOM 636 O O . ALA A 1 86 ? 1.540 1.048 5.752 1.00 90.88 86 ALA A O 1
ATOM 637 N N . ALA A 1 87 ? 2.879 2.607 4.863 1.00 95.62 87 ALA A N 1
ATOM 638 C CA . ALA A 1 87 ? 2.665 2.237 3.480 1.00 95.62 87 ALA A CA 1
ATOM 639 C C . ALA A 1 87 ? 3.508 1.009 3.126 1.00 95.62 87 ALA A C 1
ATOM 641 O O . ALA A 1 87 ? 4.725 0.993 3.323 1.00 95.62 87 ALA A O 1
ATOM 642 N N . ARG A 1 88 ? 2.878 -0.001 2.525 1.00 96.50 88 ARG A N 1
ATOM 643 C CA . ARG A 1 88 ? 3.602 -1.153 1.972 1.00 96.50 88 ARG A CA 1
ATOM 644 C C . ARG A 1 88 ? 4.245 -0.764 0.655 1.00 96.50 88 ARG A C 1
ATOM 646 O O . ARG A 1 88 ? 3.613 -0.080 -0.150 1.00 96.50 88 ARG A O 1
ATOM 653 N N . VAL A 1 89 ? 5.461 -1.243 0.407 1.00 98.19 89 VAL A N 1
ATOM 654 C CA . VAL A 1 89 ? 6.245 -0.819 -0.761 1.00 98.19 89 VAL A CA 1
ATOM 655 C C . VAL A 1 89 ? 6.659 -2.004 -1.621 1.00 98.19 89 VAL A C 1
ATOM 657 O O . VAL A 1 89 ? 7.344 -2.914 -1.158 1.00 98.19 89 VAL A O 1
ATOM 660 N N . TYR A 1 90 ? 6.285 -1.973 -2.896 1.00 98.50 90 TYR A N 1
ATOM 661 C CA . TYR A 1 90 ? 6.768 -2.910 -3.910 1.00 98.50 90 TYR A CA 1
ATOM 662 C C . TYR A 1 90 ? 7.566 -2.147 -4.957 1.00 98.50 90 TYR A C 1
ATOM 664 O O . TYR A 1 90 ? 7.131 -1.093 -5.413 1.00 98.50 90 TYR A O 1
ATOM 672 N N . GLN A 1 91 ? 8.720 -2.668 -5.362 1.00 98.31 91 GLN A N 1
ATOM 673 C CA . GLN A 1 91 ? 9.588 -1.986 -6.316 1.00 98.31 91 GLN A CA 1
ATOM 674 C C . GLN A 1 91 ? 10.049 -2.923 -7.426 1.00 98.31 91 GLN A C 1
ATOM 676 O O . GLN A 1 91 ? 10.466 -4.047 -7.173 1.00 98.31 91 GLN A O 1
ATOM 6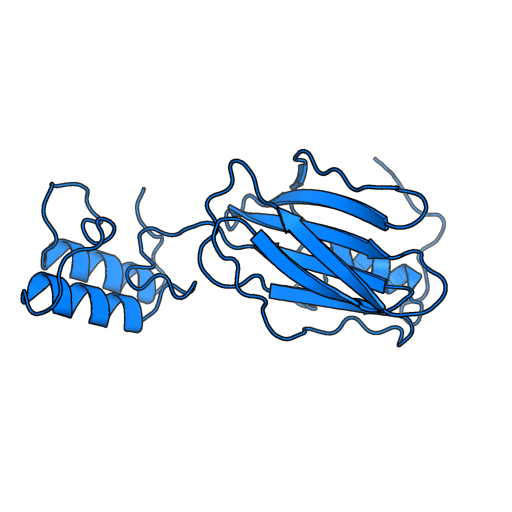81 N N . LEU A 1 92 ? 10.006 -2.426 -8.659 1.00 98.25 92 LEU A N 1
ATOM 682 C CA . LEU A 1 92 ? 10.704 -2.978 -9.810 1.00 98.25 92 LEU A CA 1
ATOM 683 C C . LEU A 1 92 ? 11.851 -2.031 -10.165 1.00 98.25 92 LEU A C 1
ATOM 685 O O . LEU A 1 92 ? 11.609 -0.880 -10.521 1.00 98.25 92 LEU A O 1
ATOM 689 N N . SER A 1 93 ? 13.089 -2.508 -10.090 1.00 95.12 93 SER A N 1
ATOM 690 C CA . SER A 1 93 ? 14.281 -1.742 -10.473 1.00 95.12 93 SER A CA 1
ATOM 691 C C . SER A 1 93 ? 15.027 -2.412 -11.631 1.00 95.12 93 SER A C 1
ATOM 693 O O . SER A 1 93 ? 14.556 -3.396 -12.214 1.00 95.12 93 SER A O 1
ATOM 695 N N . ALA A 1 94 ? 16.220 -1.908 -11.949 1.00 92.44 94 ALA A N 1
ATOM 696 C CA . ALA A 1 94 ? 17.122 -2.505 -12.933 1.00 92.44 94 ALA A CA 1
ATOM 697 C C . ALA A 1 94 ? 17.495 -3.976 -12.641 1.00 92.44 94 ALA A C 1
ATOM 699 O O . ALA A 1 94 ? 17.926 -4.681 -13.550 1.00 92.44 94 ALA A O 1
ATOM 700 N N . SER A 1 95 ? 17.269 -4.477 -11.416 1.00 94.44 95 SER A N 1
ATOM 701 C CA . SER A 1 95 ? 17.424 -5.901 -11.077 1.00 94.44 95 SER A CA 1
ATOM 702 C C . SER A 1 95 ? 16.397 -6.816 -11.757 1.00 94.44 95 SER A C 1
ATOM 704 O O . SER A 1 95 ? 16.529 -8.037 -11.691 1.00 94.44 95 SER A O 1
ATOM 706 N N . ASN A 1 96 ? 15.378 -6.246 -12.416 1.00 96.75 96 ASN A N 1
ATOM 707 C CA . ASN A 1 96 ? 14.343 -6.982 -13.137 1.00 96.75 96 ASN A CA 1
ATOM 708 C C . ASN A 1 96 ? 13.587 -7.985 -12.240 1.00 96.75 96 ASN A C 1
ATOM 710 O O . ASN A 1 96 ? 13.192 -9.069 -12.672 1.00 96.75 96 ASN A O 1
ATOM 714 N N . ALA A 1 97 ? 13.346 -7.602 -10.987 1.00 96.88 97 ALA A N 1
ATOM 715 C CA . ALA A 1 97 ? 12.516 -8.324 -10.032 1.00 96.88 97 ALA A CA 1
ATOM 716 C C . ALA A 1 97 ? 11.571 -7.347 -9.326 1.00 96.88 97 ALA A C 1
ATOM 718 O O . ALA A 1 97 ? 11.952 -6.209 -9.065 1.00 96.88 97 ALA A O 1
ATOM 719 N N . ILE A 1 98 ? 10.348 -7.798 -9.026 1.00 98.31 98 ILE A N 1
ATOM 720 C CA . ILE A 1 98 ? 9.459 -7.069 -8.116 1.00 98.31 98 ILE A CA 1
ATOM 721 C C . ILE A 1 98 ? 9.813 -7.517 -6.703 1.00 98.31 98 ILE A C 1
ATOM 723 O O . ILE A 1 98 ? 9.680 -8.700 -6.385 1.00 98.31 98 ILE A O 1
ATOM 727 N N . THR A 1 99 ? 10.269 -6.592 -5.872 1.00 97.94 99 THR A N 1
ATOM 728 C CA . THR A 1 99 ? 10.665 -6.860 -4.491 1.00 97.94 99 THR A CA 1
ATOM 729 C C . THR A 1 99 ? 9.726 -6.149 -3.526 1.00 97.94 99 THR A C 1
ATOM 731 O O . THR A 1 99 ? 9.382 -4.983 -3.721 1.00 97.94 99 THR A O 1
ATOM 734 N N . ARG A 1 100 ? 9.299 -6.856 -2.471 1.00 97.81 100 ARG A N 1
ATOM 735 C CA . ARG A 1 100 ? 8.672 -6.230 -1.301 1.00 97.81 100 ARG A CA 1
ATOM 736 C C . ARG A 1 100 ? 9.786 -5.609 -0.464 1.00 97.81 100 ARG A C 1
ATOM 738 O O . ARG A 1 100 ? 10.701 -6.318 -0.050 1.00 97.81 100 ARG A O 1
ATOM 745 N N . LEU A 1 101 ? 9.718 -4.300 -0.259 1.00 97.44 101 LEU A N 1
ATOM 746 C CA . LEU A 1 101 ? 10.645 -3.561 0.594 1.00 97.44 101 LEU A CA 1
ATOM 747 C C . LEU A 1 101 ? 10.065 -3.415 2.007 1.00 97.44 101 LEU A C 1
ATOM 749 O O . LEU A 1 101 ? 8.933 -3.830 2.270 1.00 97.44 101 LEU A O 1
ATOM 753 N N . ALA A 1 102 ? 10.856 -2.827 2.907 1.00 96.38 102 ALA A N 1
ATOM 754 C CA . ALA A 1 102 ? 10.368 -2.403 4.213 1.00 96.38 102 ALA A CA 1
ATOM 755 C C . ALA A 1 102 ? 9.235 -1.379 4.056 1.00 96.38 102 ALA A C 1
ATOM 757 O O . ALA A 1 102 ? 9.245 -0.562 3.129 1.00 96.38 102 ALA A O 1
ATOM 758 N N . ASP A 1 103 ? 8.269 -1.437 4.966 1.00 95.25 103 ASP A N 1
ATOM 759 C CA . ASP A 1 103 ? 7.148 -0.506 4.969 1.00 95.25 103 ASP A CA 1
ATOM 760 C C . ASP A 1 103 ? 7.629 0.897 5.380 1.00 95.25 103 ASP A C 1
ATOM 762 O O . ASP A 1 103 ? 8.568 1.052 6.163 1.00 95.25 103 ASP A O 1
ATOM 766 N N . VAL A 1 104 ? 7.001 1.929 4.818 1.00 95.44 104 VAL A N 1
ATOM 767 C CA . VAL A 1 104 ? 7.366 3.334 5.036 1.00 95.44 104 VAL A CA 1
ATOM 768 C C . VAL A 1 104 ? 6.288 3.991 5.880 1.00 95.44 104 VAL A C 1
ATOM 770 O O . VAL A 1 104 ? 5.136 4.058 5.460 1.00 95.44 104 VAL A O 1
ATOM 773 N N . THR A 1 105 ? 6.646 4.494 7.059 1.00 93.19 105 THR A N 1
ATOM 774 C CA . THR A 1 105 ? 5.710 5.208 7.936 1.00 93.19 105 THR A CA 1
ATOM 775 C C . THR A 1 105 ? 5.071 6.392 7.213 1.00 93.19 105 THR A C 1
ATOM 777 O O . THR A 1 105 ? 5.773 7.196 6.597 1.00 93.19 105 THR A O 1
ATOM 780 N N . VAL A 1 106 ? 3.748 6.521 7.327 1.00 92.94 106 VAL A N 1
ATOM 781 C CA . VAL A 1 106 ? 3.018 7.713 6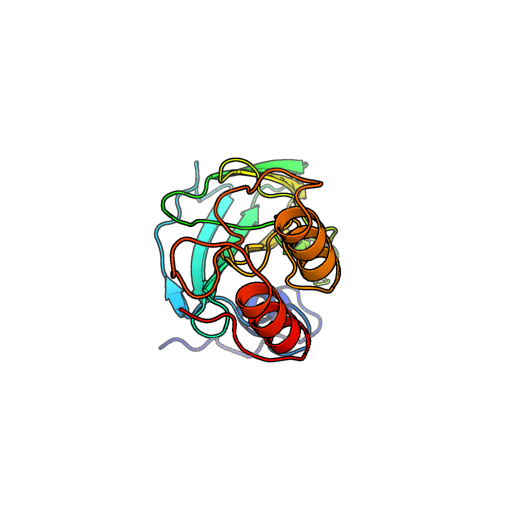.891 1.00 92.94 106 VAL A CA 1
ATOM 782 C C . VAL A 1 106 ? 2.750 8.576 8.116 1.00 92.94 106 VAL A C 1
ATOM 784 O O . VAL A 1 106 ? 2.104 8.140 9.064 1.00 92.94 106 VAL A O 1
ATOM 787 N N . SER A 1 107 ? 3.266 9.802 8.121 1.00 88.25 107 SER A N 1
ATOM 788 C CA . SER A 1 107 ? 3.113 10.735 9.240 1.00 88.25 107 SER A CA 1
ATOM 789 C C . SER A 1 107 ? 2.656 12.090 8.729 1.00 88.25 107 SER A C 1
ATOM 791 O O . SER A 1 107 ? 3.222 12.617 7.774 1.00 88.25 107 SER A O 1
ATOM 793 N N . GLY A 1 108 ? 1.599 12.640 9.332 1.00 86.38 108 GLY A N 1
ATOM 794 C CA . GLY A 1 108 ? 1.030 13.925 8.914 1.00 86.38 108 GLY A CA 1
ATOM 795 C C . GLY A 1 108 ? 0.545 13.948 7.460 1.00 86.38 108 GLY A C 1
ATOM 796 O O . GLY A 1 108 ? 0.565 15.002 6.837 1.00 86.38 108 GLY A O 1
ATOM 797 N N . GLY A 1 109 ? 0.161 12.793 6.904 1.00 90.88 109 GLY A N 1
ATOM 798 C CA . GLY A 1 109 ? -0.201 12.668 5.490 1.00 90.88 109 GLY A CA 1
ATOM 799 C C . GLY A 1 109 ? 0.999 12.656 4.543 1.00 90.88 109 GLY A C 1
ATOM 800 O O . GLY A 1 109 ? 0.814 12.725 3.339 1.00 90.88 109 GLY A O 1
ATOM 801 N N . THR A 1 110 ? 2.227 12.534 5.039 1.00 94.62 110 THR A N 1
ATOM 802 C CA . THR A 1 110 ? 3.424 12.463 4.200 1.00 94.62 110 THR A CA 1
ATOM 803 C C . THR A 1 110 ? 4.132 11.129 4.383 1.00 94.62 110 THR A C 1
ATOM 805 O O . THR A 1 110 ? 4.264 10.618 5.496 1.00 94.62 110 THR A O 1
ATOM 808 N N . LEU A 1 111 ? 4.627 10.578 3.277 1.00 95.12 111 LEU A N 1
ATOM 809 C CA . LEU A 1 111 ? 5.606 9.495 3.272 1.00 95.12 111 LEU A CA 1
ATOM 810 C C . LEU A 1 111 ? 6.844 9.931 2.491 1.00 95.12 111 LEU A C 1
ATOM 812 O O . LEU A 1 111 ? 6.740 10.652 1.495 1.00 95.12 111 LEU A O 1
ATOM 816 N N . SER A 1 112 ? 8.010 9.474 2.938 1.00 95.62 112 SER A N 1
ATOM 817 C CA . SER A 1 112 ? 9.299 9.822 2.342 1.00 95.62 112 SER A CA 1
ATOM 818 C C . SER A 1 112 ? 10.153 8.576 2.170 1.00 95.62 112 SER A C 1
ATOM 820 O O . SER A 1 112 ? 10.273 7.760 3.082 1.00 95.62 112 SER A O 1
ATOM 822 N N . THR A 1 113 ? 10.760 8.422 1.000 1.00 95.19 113 THR A N 1
ATOM 823 C CA . THR A 1 113 ? 11.656 7.305 0.690 1.00 95.19 113 THR A CA 1
ATOM 824 C C . THR A 1 113 ? 12.681 7.700 -0.373 1.00 95.19 113 THR A C 1
ATOM 826 O O . THR A 1 113 ? 12.770 8.857 -0.781 1.00 95.19 113 THR A O 1
ATOM 829 N N . VAL A 1 114 ? 13.470 6.733 -0.831 1.00 93.69 114 VAL A N 1
ATOM 830 C CA . VAL A 1 114 ? 14.436 6.894 -1.913 1.00 93.69 114 VAL A CA 1
ATOM 831 C C . VAL A 1 114 ? 14.128 5.878 -3.008 1.00 93.69 114 VAL A C 1
ATOM 833 O O . VAL A 1 114 ? 14.084 4.675 -2.757 1.00 93.69 114 VAL A O 1
ATOM 836 N N . ALA A 1 115 ? 13.938 6.362 -4.233 1.00 90.81 115 ALA A N 1
ATOM 837 C CA . ALA A 1 115 ? 13.775 5.523 -5.411 1.00 90.81 115 ALA A CA 1
ATOM 838 C C . ALA A 1 115 ? 15.110 5.429 -6.174 1.00 90.81 115 ALA A C 1
ATOM 840 O O . ALA A 1 115 ? 15.685 6.467 -6.516 1.00 90.81 115 ALA A O 1
ATOM 841 N N . PRO A 1 116 ? 15.620 4.221 -6.470 1.00 94.12 116 PRO A N 1
ATOM 842 C CA . PRO A 1 116 ? 16.781 4.066 -7.330 1.00 94.12 116 PRO A CA 1
ATOM 843 C C . PRO A 1 116 ? 16.428 4.378 -8.786 1.00 94.12 116 PRO A C 1
ATOM 845 O O . PRO A 1 116 ? 15.264 4.353 -9.195 1.00 94.12 116 PRO A O 1
ATOM 848 N N . SER A 1 117 ? 17.454 4.643 -9.579 1.00 90.38 117 SER A N 1
ATOM 849 C CA . SER A 1 117 ? 17.340 4.944 -11.000 1.00 90.38 117 SER A CA 1
ATOM 850 C C . SER A 1 117 ? 17.750 3.750 -11.879 1.00 90.38 117 SER A C 1
ATOM 852 O O . SER A 1 117 ? 18.818 3.177 -11.640 1.00 90.38 117 SER A O 1
ATOM 854 N N . PRO A 1 118 ? 16.974 3.378 -12.917 1.00 94.69 118 PRO A N 1
ATOM 855 C CA . PRO A 1 118 ? 15.538 3.615 -13.099 1.00 94.69 118 PRO A CA 1
ATOM 856 C C . PRO A 1 118 ? 14.696 2.656 -12.235 1.00 94.69 118 PRO A C 1
ATOM 858 O O . PRO A 1 118 ? 15.100 1.517 -11.967 1.00 94.69 118 PRO A O 1
ATOM 861 N N . SER A 1 119 ? 13.495 3.079 -11.825 1.00 97.19 119 SER A N 1
ATOM 862 C CA . SER A 1 119 ? 12.590 2.213 -11.053 1.00 97.19 119 SER A CA 1
ATOM 863 C C . SER A 1 119 ? 11.106 2.560 -11.178 1.00 97.19 119 SER A C 1
ATOM 865 O O . SER A 1 119 ? 10.716 3.677 -11.509 1.00 97.19 119 SER A O 1
ATOM 867 N N . VAL A 1 120 ? 10.270 1.570 -10.866 1.00 98.00 120 VAL A N 1
ATOM 868 C CA . VAL A 1 120 ? 8.828 1.693 -10.645 1.00 98.00 120 VAL A CA 1
ATOM 869 C C . VAL A 1 120 ? 8.557 1.273 -9.206 1.00 98.00 120 VAL A C 1
ATOM 871 O O . VAL A 1 120 ? 8.807 0.125 -8.846 1.00 98.00 120 VAL A O 1
ATOM 874 N N . THR A 1 121 ? 8.056 2.186 -8.382 1.00 98.06 121 THR A N 1
ATOM 875 C CA . THR A 1 121 ? 7.747 1.943 -6.969 1.00 98.06 121 THR A CA 1
ATOM 876 C C . THR A 1 121 ? 6.253 2.126 -6.736 1.00 98.06 121 THR A C 1
ATOM 878 O O . THR A 1 121 ? 5.689 3.158 -7.085 1.00 98.06 121 THR A O 1
ATOM 881 N N . LEU A 1 122 ? 5.612 1.117 -6.156 1.00 98.56 122 LEU A N 1
ATOM 882 C CA . LEU A 1 122 ? 4.211 1.125 -5.764 1.00 98.56 122 LEU A CA 1
ATOM 883 C C . LEU A 1 122 ? 4.115 1.222 -4.243 1.00 98.56 122 LEU A C 1
ATOM 885 O O . LEU A 1 122 ? 4.610 0.345 -3.533 1.00 98.56 122 LEU A O 1
ATOM 889 N N . PHE A 1 123 ? 3.418 2.247 -3.772 1.00 98.12 123 PHE A N 1
ATOM 890 C CA . PHE A 1 123 ? 3.004 2.401 -2.385 1.00 98.12 123 PHE A CA 1
ATOM 891 C C . PHE A 1 123 ? 1.553 1.957 -2.241 1.00 98.12 123 PHE A C 1
ATOM 893 O O . PHE A 1 123 ? 0.698 2.350 -3.035 1.00 98.12 123 PHE A O 1
ATOM 900 N N . ILE A 1 124 ? 1.275 1.156 -1.219 1.00 97.44 124 ILE A N 1
ATOM 901 C CA . ILE A 1 124 ? -0.075 0.802 -0.796 1.00 97.44 124 ILE A CA 1
ATOM 902 C C . ILE A 1 124 ? -0.269 1.413 0.582 1.00 97.44 124 ILE A C 1
ATOM 904 O O . ILE A 1 124 ? 0.294 0.920 1.560 1.00 97.44 124 ILE A O 1
ATOM 908 N N . VAL A 1 125 ? -1.036 2.496 0.635 1.00 95.94 125 VAL A N 1
ATOM 909 C CA . VAL A 1 125 ? -1.329 3.234 1.859 1.00 95.94 125 VAL A CA 1
ATOM 910 C C . VAL A 1 125 ? -2.701 2.788 2.371 1.00 95.94 125 VAL A C 1
ATOM 912 O O . VAL A 1 125 ? -3.704 3.064 1.706 1.00 95.94 125 VAL A O 1
ATOM 915 N N . PRO A 1 126 ? -2.779 2.066 3.501 1.00 92.19 126 PRO A N 1
ATOM 916 C CA . PRO A 1 126 ? -4.065 1.670 4.057 1.00 92.19 126 PRO A CA 1
ATOM 917 C C . PRO A 1 126 ? -4.819 2.897 4.603 1.00 92.19 126 PRO A C 1
ATOM 919 O O . PRO A 1 126 ? -4.190 3.850 5.081 1.00 92.19 126 PRO A O 1
ATOM 922 N N . PRO A 1 127 ? -6.160 2.904 4.521 1.00 90.00 127 PRO A N 1
ATOM 923 C CA . PRO A 1 127 ? -6.956 3.963 5.119 1.00 90.00 127 PRO A CA 1
ATOM 924 C C . PRO A 1 127 ? -6.892 3.864 6.644 1.00 90.00 127 PRO A C 1
ATOM 926 O O . PRO A 1 127 ? -6.599 2.809 7.213 1.00 90.00 127 PRO A O 1
ATOM 929 N N . ALA A 1 128 ? -7.206 4.962 7.317 1.00 85.88 128 ALA A N 1
ATOM 930 C CA . ALA A 1 128 ? -7.365 4.955 8.753 1.00 85.88 128 ALA A CA 1
ATOM 931 C C . ALA A 1 128 ? -8.539 4.060 9.155 1.00 85.88 128 ALA A C 1
ATOM 933 O O . ALA A 1 128 ? -9.648 4.198 8.642 1.00 85.88 128 ALA A O 1
ATOM 934 N N . SER A 1 129 ? -8.280 3.147 10.088 1.00 85.75 129 SER A N 1
ATOM 935 C CA . SER A 1 129 ? -9.301 2.316 10.712 1.00 85.75 129 SER A CA 1
ATOM 936 C C . SER A 1 129 ? -9.565 2.845 12.111 1.00 85.75 129 SER A C 1
ATOM 938 O O . SER A 1 129 ? -8.632 3.046 12.881 1.00 85.75 129 SER A O 1
ATOM 940 N N . ARG A 1 130 ? -10.833 3.026 12.482 1.00 85.62 130 ARG A N 1
ATOM 941 C CA . ARG A 1 130 ? -11.180 3.346 13.876 1.00 85.62 130 ARG A CA 1
ATOM 942 C C . ARG A 1 130 ? -10.866 2.196 14.837 1.00 85.62 130 ARG A C 1
ATOM 944 O O . ARG A 1 130 ? -10.628 2.431 16.012 1.00 85.62 130 ARG A O 1
ATOM 951 N N . CYS A 1 131 ? -10.827 0.968 14.317 1.00 89.44 131 CYS A N 1
ATOM 952 C CA . CYS A 1 131 ? -10.472 -0.222 15.084 1.00 89.44 131 CYS A CA 1
ATOM 953 C C . CYS A 1 131 ? -8.955 -0.373 15.286 1.00 89.44 131 CYS A C 1
ATOM 955 O O . CYS A 1 131 ? -8.532 -1.283 15.985 1.00 89.44 131 CYS A O 1
ATOM 957 N N . ASP A 1 132 ? -8.141 0.496 14.681 1.00 89.19 132 ASP A N 1
ATOM 958 C CA . ASP A 1 132 ? -6.713 0.635 14.980 1.00 89.19 132 ASP A CA 1
ATOM 959 C C . ASP A 1 132 ? -6.562 1.650 16.131 1.00 89.19 132 ASP A C 1
ATOM 961 O O . ASP A 1 132 ? -6.251 2.832 15.947 1.00 89.19 132 ASP A O 1
ATOM 965 N N . CYS A 1 133 ? -6.932 1.207 17.336 1.00 88.69 133 CYS A N 1
ATOM 966 C CA . CYS A 1 133 ? -6.995 2.033 18.538 1.00 88.69 133 CYS A CA 1
ATOM 967 C C . CYS A 1 133 ? -5.609 2.484 19.022 1.00 88.69 133 CYS A C 1
ATOM 969 O O . CYS A 1 133 ? -5.518 3.481 19.747 1.00 88.69 133 CYS A O 1
ATOM 971 N N . ASN A 1 134 ? -4.535 1.766 18.672 1.00 87.75 134 ASN A N 1
ATOM 972 C CA . ASN A 1 134 ? -3.164 2.157 19.015 1.00 87.75 134 ASN A CA 1
ATOM 973 C C . ASN A 1 134 ? -2.450 2.951 17.895 1.00 87.75 134 ASN A C 1
ATOM 975 O O . ASN A 1 134 ? -1.390 3.525 18.158 1.00 87.75 134 ASN A O 1
ATOM 979 N N . ARG A 1 135 ? -3.065 3.053 16.706 1.00 84.56 135 ARG A N 1
ATOM 980 C CA . ARG A 1 135 ? -2.581 3.758 15.507 1.00 84.56 135 ARG A CA 1
ATOM 981 C C . ARG A 1 135 ? -1.266 3.201 14.959 1.00 84.56 135 ARG A C 1
ATOM 983 O O . ARG A 1 135 ? -0.433 3.964 14.461 1.00 84.56 135 ARG A O 1
ATOM 990 N N . ASP A 1 136 ? -1.067 1.889 15.058 1.00 80.88 136 ASP A N 1
ATOM 991 C CA . ASP A 1 136 ? 0.120 1.203 14.539 1.00 80.88 136 ASP A CA 1
ATOM 992 C C . ASP A 1 136 ? -0.015 0.768 13.065 1.00 80.88 136 ASP A C 1
ATOM 994 O O . ASP A 1 136 ? 0.978 0.394 12.432 1.00 80.88 136 ASP A O 1
ATOM 998 N N . GLY A 1 137 ? -1.208 0.905 12.477 1.00 78.56 137 GLY A N 1
ATOM 999 C CA . GLY A 1 137 ? -1.500 0.552 11.089 1.00 78.56 137 GLY A CA 1
ATOM 1000 C C . GLY A 1 137 ? -2.102 -0.830 10.887 1.00 78.56 137 GLY A C 1
ATOM 1001 O O . GLY A 1 137 ? -2.371 -1.203 9.740 1.00 78.56 137 GLY A O 1
ATOM 1002 N N . ALA A 1 138 ? -2.285 -1.611 11.948 1.00 82.88 138 ALA A N 1
ATOM 1003 C CA . ALA A 1 138 ? -2.812 -2.960 11.866 1.00 82.88 138 ALA A CA 1
ATOM 1004 C C . ALA A 1 138 ? -3.854 -3.199 12.954 1.00 82.88 138 ALA A C 1
ATOM 1006 O O . ALA A 1 138 ? -3.516 -3.230 14.123 1.00 82.88 138 ALA A O 1
ATOM 1007 N N . VAL A 1 139 ? -5.087 -3.529 12.564 1.00 89.06 139 VAL A N 1
ATOM 1008 C CA . VAL A 1 139 ? -6.111 -3.957 13.529 1.00 89.06 139 VAL A CA 1
ATOM 1009 C C . VAL A 1 139 ? -5.763 -5.348 14.073 1.00 89.06 139 VAL A C 1
ATOM 1011 O O . VAL A 1 139 ? -5.873 -6.344 13.353 1.00 89.06 139 VAL A O 1
ATOM 1014 N N . ASN A 1 140 ? -5.299 -5.426 15.319 1.00 91.69 140 ASN A N 1
ATOM 1015 C CA . ASN A 1 140 ? -4.787 -6.636 15.953 1.00 91.69 140 ASN A CA 1
ATOM 1016 C C . ASN A 1 140 ? -4.978 -6.640 17.493 1.00 91.69 140 ASN A C 1
ATOM 1018 O O . ASN A 1 140 ? -5.661 -5.802 18.077 1.00 91.69 140 ASN A O 1
ATOM 1022 N N . VAL A 1 141 ? -4.408 -7.631 18.190 1.00 95.06 141 VAL A N 1
ATOM 1023 C CA . VAL A 1 141 ? -4.557 -7.780 19.655 1.00 95.06 141 VAL A CA 1
ATOM 1024 C C . VAL A 1 141 ? -3.964 -6.611 20.458 1.00 95.06 141 VAL A C 1
ATOM 1026 O O . VAL A 1 141 ? -4.377 -6.366 21.591 1.00 95.06 141 VAL A O 1
ATOM 1029 N N . LEU A 1 142 ? -3.016 -5.865 19.890 1.00 93.62 142 LEU A N 1
ATOM 1030 C CA . LEU A 1 142 ? -2.458 -4.665 20.506 1.00 93.62 142 LEU A CA 1
ATOM 1031 C C . LEU A 1 142 ? -3.495 -3.537 20.588 1.00 93.62 142 LEU A C 1
ATOM 1033 O O . LEU A 1 142 ? -3.474 -2.787 21.566 1.00 93.62 142 LEU A O 1
ATOM 1037 N N . ASP A 1 143 ? -4.446 -3.463 19.653 1.00 92.25 143 ASP A N 1
ATOM 1038 C CA . ASP A 1 143 ? -5.591 -2.552 19.753 1.00 92.25 143 ASP A CA 1
ATOM 1039 C C . ASP A 1 143 ? -6.523 -2.956 20.886 1.00 92.25 143 ASP A C 1
ATOM 1041 O O . ASP A 1 143 ? -6.964 -2.106 21.658 1.00 92.25 143 ASP A O 1
ATOM 1045 N N . VAL A 1 144 ? -6.771 -4.261 21.047 1.00 95.25 144 VAL A N 1
ATOM 1046 C CA . VAL A 1 144 ? -7.558 -4.785 22.175 1.00 95.25 144 VAL A CA 1
ATOM 1047 C C . VAL A 1 144 ? -6.890 -4.407 23.489 1.00 95.25 144 VAL A C 1
ATOM 1049 O O . VAL A 1 144 ? -7.539 -3.858 24.374 1.00 95.25 144 VAL A O 1
ATOM 1052 N N . GLN A 1 145 ? -5.580 -4.630 23.615 1.00 95.06 145 GLN A N 1
ATOM 1053 C CA . GLN A 1 145 ? -4.834 -4.253 24.815 1.00 95.06 145 GLN A CA 1
ATOM 1054 C C . GLN A 1 145 ? -4.889 -2.742 25.073 1.00 95.06 145 GLN A C 1
ATOM 1056 O O . GLN A 1 145 ? -5.007 -2.307 26.224 1.00 95.06 145 GLN A O 1
ATOM 1061 N N . ARG A 1 146 ? -4.810 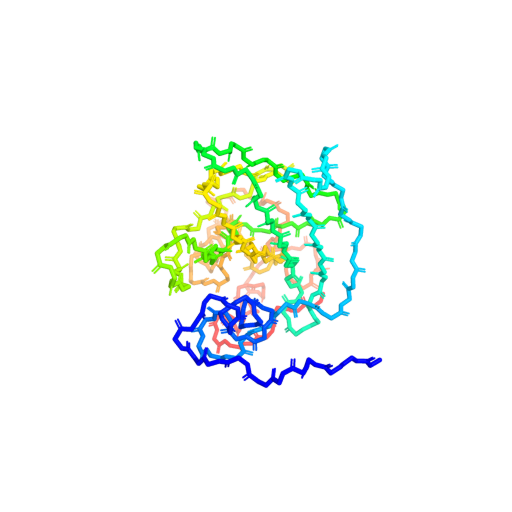-1.932 24.014 1.00 93.62 146 ARG A N 1
ATOM 1062 C CA . ARG A 1 146 ? -4.938 -0.480 24.107 1.00 93.62 146 ARG A CA 1
ATOM 1063 C C . ARG A 1 146 ? -6.313 -0.081 24.637 1.00 93.62 146 ARG A C 1
ATOM 1065 O O . ARG A 1 146 ? -6.378 0.706 25.580 1.00 93.62 146 ARG A O 1
ATOM 1072 N N . LEU A 1 147 ? -7.378 -0.652 24.085 1.00 93.94 147 LEU A N 1
ATOM 1073 C CA . LEU A 1 147 ? -8.745 -0.376 24.505 1.00 93.94 147 LEU A CA 1
ATOM 1074 C C . LEU A 1 147 ? -9.000 -0.855 25.943 1.00 93.94 147 LEU A C 1
ATOM 1076 O O . LEU A 1 147 ? -9.583 -0.117 26.729 1.00 93.94 147 LEU A O 1
ATOM 1080 N N . VAL A 1 148 ? -8.456 -2.011 26.350 1.00 96.06 148 VAL A N 1
ATOM 1081 C CA . VAL A 1 148 ? -8.529 -2.499 27.742 1.00 96.06 148 VAL A CA 1
ATOM 1082 C C . VAL A 1 148 ? -7.929 -1.470 28.697 1.00 96.06 148 VAL A C 1
ATOM 1084 O O . VAL A 1 148 ? -8.529 -1.149 29.719 1.00 96.06 148 VAL A O 1
ATOM 1087 N N . ASN A 1 149 ? -6.774 -0.902 28.351 1.00 94.81 149 ASN A N 1
ATOM 1088 C CA . ASN A 1 149 ? -6.126 0.112 29.180 1.00 94.81 149 ASN A CA 1
ATOM 1089 C C . ASN A 1 149 ? -6.962 1.397 29.310 1.00 94.81 149 ASN A C 1
ATOM 1091 O O . ASN A 1 149 ? -6.927 2.046 30.356 1.00 94.81 149 ASN A O 1
ATOM 1095 N N . VAL A 1 150 ? -7.717 1.761 28.272 1.00 93.25 150 VAL A N 1
ATOM 1096 C CA . VAL A 1 150 ? -8.634 2.910 28.302 1.00 93.25 150 VAL A CA 1
ATOM 1097 C C . VAL A 1 150 ? -9.859 2.612 29.168 1.00 93.25 150 VAL A C 1
ATOM 1099 O O . VAL A 1 150 ? -10.169 3.400 30.058 1.00 93.25 150 VAL A O 1
ATOM 1102 N N . VAL A 1 151 ? -10.487 1.444 28.999 1.00 93.50 151 VAL A N 1
ATOM 1103 C CA . VAL A 1 151 ? -11.650 1.015 29.799 1.00 93.50 151 VAL A CA 1
ATOM 1104 C C . VAL A 1 151 ? -11.305 0.896 31.289 1.00 93.50 151 VAL A C 1
ATOM 1106 O O . VAL A 1 151 ? -12.103 1.263 32.147 1.00 93.50 151 VAL A O 1
ATOM 1109 N N . LEU A 1 152 ? -10.094 0.432 31.616 1.00 94.56 152 LEU A N 1
ATOM 1110 C CA . LEU A 1 152 ? -9.596 0.356 32.995 1.00 94.56 152 LEU A CA 1
ATOM 1111 C C . LEU A 1 152 ? -9.172 1.717 33.576 1.00 94.56 152 LEU A C 1
ATOM 1113 O O . LEU A 1 152 ? -8.787 1.784 34.743 1.00 94.56 152 LEU A O 1
ATOM 1117 N N . GLY A 1 153 ? -9.188 2.793 32.784 1.00 91.88 153 GLY A N 1
ATOM 1118 C CA . GLY A 1 153 ? -8.771 4.129 33.214 1.00 91.88 153 GLY A CA 1
ATOM 1119 C C . GLY A 1 153 ? -7.264 4.282 33.451 1.00 91.88 153 GLY A C 1
ATOM 1120 O O . GLY A 1 153 ? -6.831 5.282 34.019 1.00 91.88 153 GLY A O 1
ATOM 1121 N N . VAL A 1 154 ? -6.445 3.317 33.013 1.00 94.44 154 VAL A N 1
ATOM 1122 C CA . VAL A 1 154 ? -4.974 3.376 33.123 1.00 94.44 154 VAL A CA 1
ATOM 1123 C C . VAL A 1 154 ? -4.327 4.085 31.928 1.00 94.44 154 VAL A C 1
ATOM 1125 O O . VAL A 1 154 ? -3.115 4.292 31.891 1.00 94.44 154 VAL A O 1
ATOM 1128 N N . SER A 1 155 ? -5.117 4.462 30.925 1.00 91.31 155 SER A N 1
ATOM 1129 C CA . SER A 1 155 ? -4.697 5.266 29.781 1.00 91.31 155 SER A CA 1
ATOM 1130 C C . SER A 1 155 ? -5.793 6.250 29.372 1.00 91.31 155 SER A C 1
ATOM 1132 O O . SER A 1 155 ? -6.959 5.865 29.349 1.00 91.31 155 SER A O 1
ATOM 1134 N N . PRO A 1 156 ? -5.452 7.499 29.005 1.00 88.62 156 PRO A N 1
ATOM 1135 C CA . PRO A 1 156 ? -6.442 8.439 28.492 1.00 88.62 156 PRO A CA 1
ATOM 1136 C C . PRO A 1 156 ? -6.944 7.997 27.104 1.00 88.62 156 PRO A C 1
ATOM 1138 O O . PRO A 1 156 ? -6.129 7.491 26.320 1.00 88.62 156 PRO A O 1
ATOM 1141 N N . PRO A 1 157 ? -8.235 8.205 26.781 1.00 83.94 157 PRO A N 1
ATOM 1142 C CA . PRO A 1 157 ? -8.773 7.951 25.446 1.00 83.94 157 PRO A CA 1
ATOM 1143 C C . PRO A 1 157 ? -8.179 8.917 24.408 1.00 83.94 157 PRO A C 1
ATOM 1145 O O . PRO A 1 157 ? -7.926 10.087 24.700 1.00 83.94 157 PRO A O 1
ATOM 1148 N N . LEU A 1 158 ? -7.970 8.425 23.186 1.00 77.44 158 LEU A N 1
ATOM 1149 C CA . LEU A 1 158 ? -7.509 9.175 22.010 1.00 77.44 158 LEU A CA 1
ATOM 1150 C C . LEU A 1 158 ? -8.658 9.580 21.071 1.00 77.44 158 LEU A C 1
ATOM 1152 O O . LEU A 1 158 ? -8.407 10.199 20.032 1.00 77.44 158 LEU A O 1
ATOM 1156 N N . GLY A 1 159 ? -9.899 9.235 21.431 1.00 78.25 159 GLY A N 1
ATOM 1157 C CA . GLY A 1 159 ? -11.119 9.554 20.687 1.00 78.25 159 GLY A CA 1
ATOM 1158 C C . GLY A 1 159 ? -11.454 8.556 19.576 1.00 78.25 159 GLY A C 1
ATOM 1159 O O . GLY A 1 159 ? -12.327 8.833 18.761 1.00 78.25 159 GLY A O 1
ATOM 1160 N N . THR A 1 160 ? -10.757 7.419 19.523 1.00 78.56 160 THR A N 1
ATOM 1161 C CA . THR A 1 160 ? -10.984 6.325 18.556 1.00 78.56 160 THR A CA 1
ATOM 1162 C C . THR A 1 160 ? -11.552 5.070 19.217 1.00 78.56 160 THR A C 1
ATOM 1164 O O . THR A 1 160 ? -11.877 4.110 18.533 1.00 78.56 160 THR A O 1
ATOM 1167 N N . GLU A 1 161 ? -11.629 5.068 20.547 1.00 89.12 161 GLU A N 1
ATOM 1168 C CA . GLU A 1 161 ? -11.968 3.912 21.374 1.00 89.12 161 GLU A CA 1
ATOM 1169 C C . GLU A 1 161 ? -13.475 3.639 21.504 1.00 89.12 161 GLU A C 1
ATOM 1171 O O . GLU A 1 161 ? -13.842 2.516 21.825 1.00 89.12 161 GLU A O 1
ATOM 1176 N N . ASP A 1 162 ? -14.323 4.635 21.234 1.00 90.69 162 ASP A N 1
ATOM 1177 C CA . ASP A 1 162 ? -15.785 4.492 21.147 1.00 90.69 162 ASP A CA 1
ATOM 1178 C C . ASP A 1 162 ? -16.158 3.985 19.740 1.00 90.69 162 ASP A C 1
ATOM 1180 O O . ASP A 1 162 ? -16.245 4.745 18.767 1.00 90.69 162 ASP A O 1
ATOM 1184 N N . LEU A 1 163 ? -16.291 2.666 19.611 1.00 91.38 163 LEU A N 1
ATOM 1185 C CA . LEU A 1 163 ? -16.502 1.956 18.354 1.00 91.38 163 LEU A CA 1
ATOM 1186 C C . LEU A 1 163 ? -17.988 1.789 18.007 1.00 91.38 16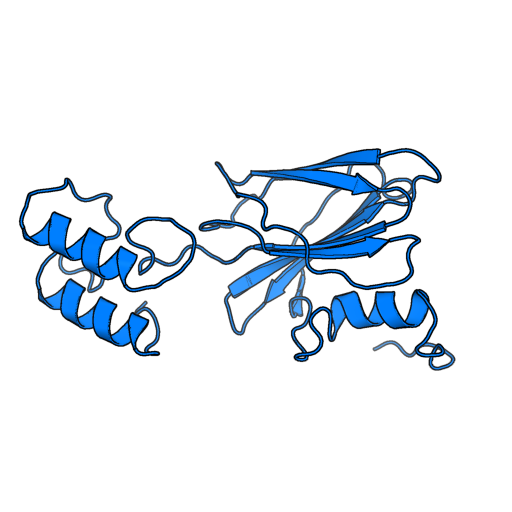3 LEU A C 1
ATOM 1188 O O . LEU A 1 163 ? -18.282 1.550 16.833 1.00 91.38 163 LEU A O 1
ATOM 1192 N N . ASN A 1 164 ? -18.922 1.898 18.962 1.00 91.56 164 ASN A N 1
ATOM 1193 C CA . ASN A 1 164 ? -20.377 1.895 18.698 1.00 91.56 164 ASN A CA 1
ATOM 1194 C C . ASN A 1 164 ? -20.966 3.312 18.603 1.00 91.56 164 ASN A C 1
ATOM 1196 O O . ASN A 1 164 ? -22.122 3.448 18.197 1.00 91.56 164 ASN A O 1
ATOM 1200 N N . ARG A 1 165 ? -20.175 4.346 18.905 1.00 91.19 165 ARG A N 1
ATOM 1201 C CA . ARG A 1 165 ? -20.557 5.763 18.912 1.00 91.19 165 ARG A CA 1
ATOM 1202 C C . ARG A 1 165 ? -21.635 6.088 19.946 1.00 91.19 165 ARG A C 1
ATOM 1204 O O . ARG A 1 165 ? -22.506 6.922 19.679 1.00 91.19 165 ARG A O 1
ATOM 1211 N N . ASP A 1 166 ? -21.604 5.436 21.104 1.00 91.88 166 ASP A N 1
ATOM 1212 C CA . ASP A 1 166 ? -22.544 5.711 22.198 1.00 91.88 166 ASP A CA 1
ATOM 1213 C C . ASP A 1 166 ? -22.066 6.815 23.164 1.00 91.88 166 ASP A C 1
ATOM 1215 O O . ASP A 1 166 ? -22.789 7.218 24.084 1.00 91.88 166 ASP A O 1
ATOM 1219 N N . GLY A 1 167 ? -20.880 7.372 22.906 1.00 90.25 167 GLY A N 1
ATOM 1220 C CA . GLY A 1 167 ? -20.248 8.419 23.697 1.00 90.25 167 GLY A CA 1
ATOM 1221 C C . GLY A 1 167 ? -19.390 7.886 24.843 1.00 90.25 167 GLY A C 1
ATOM 1222 O O . GLY A 1 167 ? -18.924 8.686 25.663 1.00 90.25 167 GLY A O 1
ATOM 1223 N N . ARG A 1 168 ? -19.191 6.568 24.945 1.00 90.88 168 ARG A N 1
ATOM 1224 C CA . ARG A 1 168 ? -18.353 5.921 25.957 1.00 90.88 168 ARG A CA 1
ATOM 1225 C C . ARG A 1 168 ? -17.385 4.949 25.290 1.00 90.88 168 ARG A C 1
ATOM 1227 O O . ARG A 1 168 ? -17.640 4.438 24.219 1.00 90.88 168 ARG A O 1
ATOM 1234 N N . ALA A 1 169 ? -16.246 4.742 25.943 1.00 92.00 169 ALA A N 1
ATOM 1235 C CA . ALA A 1 169 ? -15.331 3.656 25.619 1.00 92.00 169 ALA A CA 1
ATOM 1236 C C . ALA A 1 169 ? -15.445 2.619 26.740 1.00 92.00 169 ALA A C 1
ATOM 1238 O O . ALA A 1 169 ? -14.977 2.871 27.857 1.00 92.00 169 ALA A O 1
ATOM 1239 N N . ASP A 1 170 ? -16.111 1.496 26.483 1.00 93.50 170 ASP A N 1
ATOM 1240 C CA . ASP A 1 170 ? -16.402 0.476 27.487 1.00 93.50 170 ASP A CA 1
ATOM 1241 C C . ASP A 1 170 ? -16.235 -0.976 26.984 1.00 93.50 170 ASP A C 1
ATOM 1243 O O . ASP A 1 170 ? -15.565 -1.276 25.992 1.00 93.50 170 ASP A O 1
ATOM 1247 N N . VAL A 1 171 ? -16.757 -1.934 27.755 1.00 95.19 171 VAL A N 1
ATOM 1248 C CA . VAL A 1 171 ? -16.648 -3.367 27.446 1.00 95.19 171 VAL A CA 1
ATOM 1249 C C . VAL A 1 171 ? -17.399 -3.772 26.175 1.00 95.19 171 VAL A C 1
ATOM 1251 O O . VAL A 1 171 ? -17.072 -4.801 25.580 1.00 95.19 171 VAL A O 1
ATOM 1254 N N . VAL A 1 172 ? -18.382 -2.982 25.742 1.00 95.00 172 VAL A N 1
ATOM 1255 C CA . VAL A 1 172 ? -19.092 -3.178 24.477 1.00 95.00 172 VAL A CA 1
ATOM 1256 C C . VAL A 1 172 ? -18.152 -2.873 23.311 1.00 95.00 172 VAL A C 1
ATOM 1258 O O . VAL A 1 172 ? -18.085 -3.671 22.372 1.00 95.00 172 VAL A O 1
ATOM 1261 N N . ASP A 1 173 ? -17.346 -1.811 23.405 1.00 93.94 173 ASP A N 1
ATOM 1262 C CA . ASP A 1 173 ? -16.305 -1.502 22.417 1.00 93.94 173 ASP A CA 1
ATOM 1263 C C . ASP A 1 173 ? -15.248 -2.593 22.337 1.00 93.94 173 ASP A C 1
ATOM 1265 O O . ASP A 1 173 ? -14.879 -3.033 21.246 1.00 93.94 173 ASP A O 1
ATOM 1269 N N . LEU A 1 174 ? -14.821 -3.107 23.493 1.00 94.31 174 LEU A N 1
ATOM 1270 C CA . LEU A 1 174 ? -13.900 -4.241 23.557 1.00 94.31 174 LEU A CA 1
ATOM 1271 C C . LEU A 1 174 ? -14.449 -5.470 22.841 1.00 94.31 174 LEU A C 1
ATOM 1273 O O . LEU A 1 174 ? -13.732 -6.096 22.060 1.00 94.31 174 LEU A O 1
ATOM 1277 N N . GLN A 1 175 ? -15.715 -5.815 23.078 1.00 94.56 175 GLN A N 1
ATOM 1278 C CA . GLN A 1 175 ? -16.339 -6.963 22.428 1.00 94.56 175 GLN A CA 1
ATOM 1279 C C . GLN A 1 175 ? -16.403 -6.789 20.905 1.00 94.56 175 GLN A C 1
ATOM 1281 O O . GLN A 1 175 ? -16.155 -7.748 20.168 1.00 94.56 175 GLN A O 1
ATOM 1286 N N . MET A 1 176 ? -16.709 -5.581 20.421 1.00 93.88 176 MET A N 1
ATOM 1287 C CA . MET A 1 176 ? -16.682 -5.291 18.986 1.00 93.88 176 MET A CA 1
ATOM 1288 C C . MET A 1 176 ? -15.273 -5.421 18.424 1.00 93.88 176 MET A C 1
ATOM 1290 O O . MET A 1 176 ? -15.089 -6.117 17.428 1.00 93.88 176 MET A O 1
ATOM 1294 N N . LEU A 1 177 ? -14.274 -4.821 19.071 1.00 94.06 177 LEU A N 1
ATO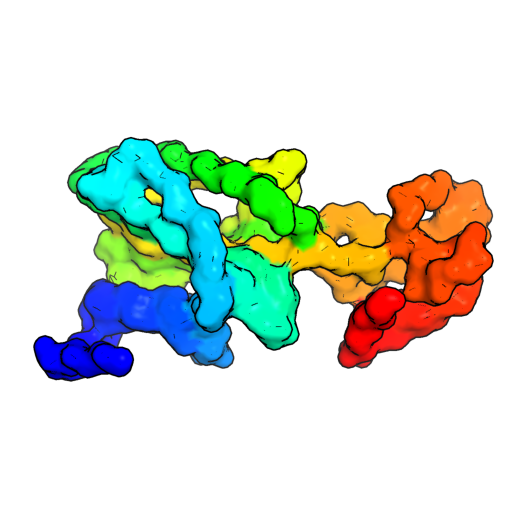M 1295 C CA . LEU A 1 177 ? -12.894 -4.882 18.605 1.00 94.06 177 LEU A CA 1
ATOM 1296 C C . LEU A 1 177 ? -12.370 -6.321 18.549 1.00 94.06 177 LEU A C 1
ATOM 1298 O O . LEU A 1 177 ? -11.744 -6.710 17.566 1.00 94.06 177 LEU A O 1
ATOM 1302 N N . VAL A 1 178 ? -12.689 -7.144 19.551 1.00 95.00 178 VAL A N 1
ATOM 1303 C CA . VAL A 1 178 ? -12.357 -8.577 19.545 1.00 95.00 178 VAL A CA 1
ATOM 1304 C C . VAL A 1 178 ? -12.984 -9.281 18.340 1.00 95.00 178 VAL A C 1
ATOM 1306 O O . VAL A 1 178 ? -12.295 -10.039 17.661 1.00 95.00 178 VAL A O 1
ATOM 1309 N N . ASN A 1 179 ? -14.249 -9.001 18.013 1.00 94.31 179 ASN A N 1
ATOM 1310 C CA . ASN A 1 179 ? -14.885 -9.576 16.824 1.00 94.31 179 ASN A CA 1
ATOM 1311 C C . ASN A 1 179 ? -14.171 -9.156 15.529 1.00 94.31 179 ASN A C 1
ATOM 1313 O O . ASN A 1 179 ? -14.022 -9.979 14.627 1.00 94.31 179 ASN A O 1
ATOM 1317 N N . VAL A 1 180 ? -13.697 -7.910 15.442 1.00 92.88 180 VAL A N 1
ATOM 1318 C CA . VAL A 1 180 ? -12.933 -7.411 14.285 1.00 92.88 180 VAL A CA 1
ATOM 1319 C C . VAL A 1 180 ? -11.589 -8.129 14.165 1.00 92.88 180 VAL A C 1
ATOM 1321 O O . VAL A 1 180 ? -11.254 -8.635 13.096 1.00 92.88 180 VAL A O 1
ATOM 1324 N N . VAL A 1 181 ? -10.845 -8.264 15.265 1.00 92.62 181 VAL A N 1
ATOM 1325 C CA . VAL A 1 181 ? -9.555 -8.979 15.288 1.00 92.62 181 VAL A CA 1
ATOM 1326 C C . VAL A 1 181 ? -9.716 -10.465 14.929 1.00 92.62 181 VAL A C 1
ATOM 1328 O O . VAL A 1 181 ? -8.812 -11.062 14.348 1.00 92.62 181 VAL A O 1
ATOM 1331 N N . LEU A 1 182 ? -10.882 -11.059 15.205 1.00 92.88 182 LEU A N 1
ATOM 1332 C CA . LEU A 1 182 ? -11.232 -12.433 14.821 1.00 92.88 182 LEU A CA 1
ATOM 1333 C C . LEU A 1 182 ? -11.736 -12.574 13.368 1.00 92.88 182 LEU A C 1
ATOM 1335 O O . LEU A 1 182 ? -12.186 -13.654 12.982 1.00 92.88 182 LEU A O 1
ATOM 1339 N N . GLY A 1 183 ? -11.639 -11.522 12.550 1.00 86.88 183 GLY A N 1
ATOM 1340 C CA . GLY A 1 183 ? -11.994 -11.537 11.125 1.00 86.88 183 GLY A CA 1
ATOM 1341 C C . GLY A 1 183 ? -13.328 -10.870 10.789 1.00 86.88 183 GLY A C 1
ATOM 1342 O O . GLY A 1 183 ? -13.777 -10.948 9.645 1.00 86.88 183 GLY A O 1
ATOM 1343 N N . GLY A 1 184 ? -13.969 -10.218 11.759 1.00 89.00 184 GLY A N 1
ATOM 1344 C CA . GLY A 1 184 ? -15.094 -9.323 11.510 1.00 89.00 184 GLY A CA 1
ATOM 1345 C C . GLY A 1 184 ? -14.665 -8.030 10.809 1.00 89.00 184 GLY A C 1
ATOM 1346 O O . GLY A 1 184 ? -13.490 -7.672 10.756 1.00 89.00 184 GLY A O 1
ATOM 1347 N N . THR A 1 185 ? -15.636 -7.294 10.280 1.00 86.19 185 THR A N 1
ATOM 1348 C CA . THR A 1 185 ? -15.406 -5.961 9.715 1.00 86.19 185 THR A CA 1
ATOM 1349 C C . THR A 1 185 ? -15.463 -4.908 10.809 1.00 86.19 185 THR A C 1
ATOM 1351 O O . THR A 1 185 ? -16.351 -4.959 11.662 1.00 86.19 185 THR A O 1
ATOM 1354 N N . CYS A 1 186 ? -14.562 -3.926 10.756 1.00 85.00 186 CYS A N 1
ATOM 1355 C CA . CYS A 1 186 ? -14.684 -2.743 11.599 1.00 85.00 186 CYS A CA 1
ATOM 1356 C C . CYS A 1 186 ? -16.038 -2.067 11.307 1.00 85.00 186 CYS A C 1
ATOM 1358 O O . CYS A 1 186 ? -16.343 -1.872 10.127 1.00 85.00 186 CYS A O 1
ATOM 1360 N N . PRO A 1 187 ? -16.873 -1.783 12.322 1.00 82.12 187 PRO A N 1
ATOM 1361 C CA . PRO A 1 187 ? -18.199 -1.237 12.067 1.00 82.12 187 PRO A CA 1
ATOM 1362 C C . PRO A 1 187 ? -18.105 0.189 11.480 1.00 82.12 187 PRO A C 1
ATOM 1364 O O . PRO A 1 187 ? -17.042 0.814 11.536 1.00 82.12 187 PRO A O 1
ATOM 1367 N N . GLU A 1 188 ? -19.190 0.693 10.881 1.00 68.38 188 GLU A N 1
ATOM 1368 C CA . GLU A 1 188 ? -19.234 2.043 10.280 1.00 68.38 188 GLU A CA 1
ATOM 1369 C C . GLU A 1 188 ? -19.368 3.158 11.304 1.00 68.38 188 GLU A C 1
ATOM 1371 O O . GLU A 1 188 ? -20.045 2.990 12.347 1.00 68.38 188 GLU A O 1
#

Secondary structure (DSSP, 8-state):
----SSPPPTTSHHHHHHHHHH-SSSS-----SEEE----S-TTTEEEEEEE-TTT-PEEEEEEE--SSSEEEEEEE-SS--B-SEEEEEEEETT-SEEE---EE-BTTEEEEEEESSEEEEEEEPBP-TT-TT-SSS-SHHHHHHHHHHHTTSS---S---SS-SS--SHHHHHHHHHHHTTPPPP-